Protein AF-A0A8T0PPH8-F1 (afdb_monomer_lite)

Secondary structure (DSSP, 8-state):
--HHHHHHHHHHHHS-SS---PPPPGGGGG-HHHHHHHTTTSSPPPP-TTTS-HHHHHHHHHHHHHHTTTHHHHHHTT--TT-----PPTT--HHHHHHHHHHHHHHHHHHS-S---HHHHHHHHHHHHHHHHHHHH----TTHHHHHHHHHHHHHHHHHHHH--SS--HHHHHHHHHHHHHHHHHHHS---HHHHHHHHHHHHHHHHHHHHHHHHHH--STTHHHHHHHHHHHHHHHHHHHHHHHHHHHHHHHHHHHHTS-----------------------------------

Foldseek 3Di:
DDPVVLVVVQVCCVPDPDPQPDQDQPCCLVVVVSCCNRPRLLADRQADPPRDDPVSVLVVLLVSCVVCVCLLVCLLVVHDSPDPDDDDDPPDDLLLSLLVLLLVLLVLLVPQPDQDDPVLNVLSVVSNVVSVCCNPVVDCQPLRSLLSLLLNLLSVLSSLLSVDPPDRCNVVSVLSSLSNVLSVLLSPFDDDPSLCSSVSSLSSNSSSLSSQLSVLSPDPDPVSPSSNVVSVSRSVSSSVVSVVSSVVSVVVVVVVVVVVVPPDDDDDDDDDDDDDDDDDDDDDDDDDDDDDDDDD

pLDDT: mean 79.09, std 20.25, range [28.59, 98.44]

Organism: Panicum virgatum (NCBI:txid38727)

Radius of gyration: 28.9 Å; chains: 1; bounding box: 84×43×99 Å

Structure (mmCIF, N/CA/C/O backbone):
data_AF-A0A8T0PPH8-F1
#
_entry.id   AF-A0A8T0PPH8-F1
#
loop_
_atom_site.group_PDB
_atom_site.id
_atom_site.type_symbol
_atom_site.label_atom_id
_atom_site.label_alt_id
_atom_site.label_comp_id
_atom_site.label_asym_id
_atom_site.label_entity_id
_atom_site.label_seq_id
_atom_site.pdbx_PDB_ins_code
_atom_site.Cartn_x
_atom_site.Cartn_y
_atom_site.Cartn_z
_atom_site.occupancy
_atom_site.B_iso_or_equiv
_atom_site.auth_seq_id
_atom_site.auth_comp_id
_atom_site.auth_asym_id
_atom_site.auth_atom_id
_atom_site.pdbx_PDB_model_num
ATOM 1 N N . MET A 1 1 ? 8.620 -14.140 -21.994 1.00 63.16 1 MET A N 1
ATOM 2 C CA . MET A 1 1 ? 8.184 -13.305 -23.133 1.00 63.16 1 MET A CA 1
ATOM 3 C C . MET A 1 1 ? 9.437 -12.656 -23.715 1.00 63.16 1 MET A C 1
ATOM 5 O O . MET A 1 1 ? 10.284 -12.267 -22.924 1.00 63.16 1 MET A O 1
ATOM 9 N N . SER A 1 2 ? 9.636 -12.656 -25.036 1.00 80.19 2 SER A N 1
ATOM 10 C CA . SER A 1 2 ? 10.787 -11.988 -25.680 1.00 80.19 2 SER A CA 1
ATOM 11 C C . SER A 1 2 ? 10.495 -10.493 -25.882 1.00 80.19 2 SER A C 1
ATOM 13 O O . SER A 1 2 ? 9.331 -10.109 -25.818 1.00 80.19 2 SER A O 1
ATOM 15 N N . ARG A 1 3 ? 11.502 -9.653 -26.183 1.00 79.31 3 ARG A N 1
ATOM 16 C CA . ARG A 1 3 ? 11.278 -8.227 -26.520 1.00 79.31 3 ARG A CA 1
ATOM 17 C C . ARG A 1 3 ? 10.280 -8.052 -27.673 1.00 79.31 3 ARG A C 1
ATOM 19 O O . ARG A 1 3 ? 9.405 -7.207 -27.587 1.00 79.31 3 ARG A O 1
ATOM 26 N N . LEU A 1 4 ? 10.351 -8.899 -28.706 1.00 79.12 4 LEU A N 1
ATOM 27 C CA . LEU A 1 4 ? 9.349 -8.921 -29.786 1.00 79.12 4 LEU A CA 1
ATOM 28 C C . LEU A 1 4 ? 7.946 -9.273 -29.274 1.00 79.12 4 LEU A C 1
ATOM 30 O O . LEU A 1 4 ? 6.972 -8.709 -29.749 1.00 79.12 4 LEU A O 1
ATOM 34 N N . GLY A 1 5 ? 7.845 -10.161 -28.281 1.00 77.50 5 GLY A N 1
ATOM 35 C CA . GLY A 1 5 ? 6.577 -10.445 -27.608 1.00 77.50 5 GLY A CA 1
ATOM 36 C C . GLY A 1 5 ? 6.055 -9.273 -26.769 1.00 77.50 5 GLY A C 1
ATOM 37 O O . GLY A 1 5 ? 4.851 -9.092 -26.702 1.00 77.50 5 GLY A O 1
ATOM 38 N N . LEU A 1 6 ? 6.934 -8.465 -26.163 1.00 79.62 6 LEU A N 1
ATOM 39 C CA . LEU A 1 6 ? 6.543 -7.242 -25.444 1.00 79.62 6 LEU A CA 1
ATOM 40 C C . LEU A 1 6 ? 6.092 -6.127 -26.394 1.00 79.62 6 LEU A C 1
ATOM 42 O O . LEU A 1 6 ? 5.204 -5.365 -26.044 1.00 79.62 6 LEU A O 1
ATOM 46 N N . ILE A 1 7 ? 6.696 -6.034 -27.582 1.00 79.62 7 ILE A N 1
ATOM 47 C CA . ILE A 1 7 ? 6.242 -5.112 -28.632 1.00 79.62 7 ILE A CA 1
ATOM 48 C C . ILE A 1 7 ? 4.867 -5.545 -29.140 1.00 79.62 7 ILE A C 1
ATOM 50 O O . ILE A 1 7 ? 3.971 -4.720 -29.161 1.00 79.62 7 ILE A O 1
ATOM 54 N N . GLY A 1 8 ? 4.678 -6.836 -29.440 1.00 76.38 8 GLY A N 1
ATOM 55 C CA . GLY A 1 8 ? 3.359 -7.354 -29.815 1.00 76.38 8 GLY A CA 1
ATOM 56 C C . GLY A 1 8 ? 2.296 -7.077 -28.748 1.00 76.38 8 GLY A C 1
ATOM 57 O O . GLY A 1 8 ? 1.226 -6.606 -29.081 1.00 76.38 8 GLY A O 1
ATOM 58 N N . TRP A 1 9 ? 2.630 -7.252 -27.465 1.00 80.44 9 TRP A N 1
ATOM 59 C CA . TRP A 1 9 ? 1.735 -6.890 -26.359 1.00 80.44 9 TRP A CA 1
ATOM 60 C C . TRP A 1 9 ? 1.371 -5.394 -26.327 1.00 80.44 9 TRP A C 1
ATOM 62 O O . TRP A 1 9 ? 0.237 -5.051 -26.013 1.00 80.44 9 TRP A O 1
ATOM 72 N N . LEU A 1 10 ? 2.311 -4.496 -26.643 1.00 77.69 10 LEU A N 1
ATOM 73 C CA . LEU A 1 10 ? 2.014 -3.062 -26.751 1.00 77.69 10 LEU A CA 1
ATOM 74 C C . LEU A 1 10 ? 1.106 -2.755 -27.939 1.00 77.69 10 LEU A C 1
ATOM 76 O O . LEU A 1 10 ? 0.201 -1.943 -27.801 1.00 77.69 10 LEU A O 1
ATOM 80 N N . ASP A 1 11 ? 1.364 -3.385 -29.083 1.00 79.75 11 ASP A N 1
ATOM 81 C CA . ASP A 1 11 ? 0.552 -3.200 -30.285 1.00 79.75 11 ASP A CA 1
ATOM 82 C C . ASP A 1 11 ? -0.883 -3.714 -30.027 1.00 79.75 11 ASP A C 1
ATOM 84 O O . ASP A 1 11 ? -1.848 -3.010 -30.310 1.00 79.75 11 ASP A O 1
ATOM 88 N N . ASP A 1 12 ? -1.029 -4.868 -29.361 1.00 75.56 12 ASP A N 1
ATOM 89 C CA . ASP A 1 12 ? -2.325 -5.427 -28.946 1.00 75.56 12 ASP A CA 1
ATOM 90 C C . ASP A 1 12 ? -3.077 -4.505 -27.960 1.00 75.56 12 ASP A C 1
ATOM 92 O O . ASP A 1 12 ? -4.301 -4.401 -28.027 1.00 75.56 12 ASP A O 1
ATOM 96 N N . LEU A 1 13 ? -2.365 -3.822 -27.051 1.00 71.31 13 LEU A N 1
ATOM 97 C CA . LEU A 1 13 ? -2.948 -2.823 -26.142 1.00 71.31 13 LEU A CA 1
ATOM 98 C C . LEU A 1 13 ? -3.414 -1.557 -26.867 1.00 71.31 13 LEU A C 1
ATOM 100 O O . LEU A 1 13 ? -4.408 -0.958 -26.464 1.00 71.31 13 LEU A O 1
ATOM 104 N N . GLU A 1 14 ? -2.674 -1.112 -27.883 1.00 72.19 14 GLU A N 1
ATOM 105 C CA . GLU A 1 14 ? -3.013 0.079 -28.670 1.00 72.19 14 GLU A CA 1
ATOM 106 C C . GLU A 1 14 ? -4.221 -0.170 -29.590 1.00 72.19 14 GLU A C 1
ATOM 108 O O . GLU A 1 14 ? -4.986 0.762 -29.847 1.00 72.19 14 GLU A O 1
ATOM 113 N N . ASP A 1 15 ? -4.416 -1.418 -30.027 1.00 66.38 15 ASP A N 1
ATOM 114 C CA . ASP A 1 15 ? -5.514 -1.852 -30.901 1.00 66.38 15 ASP A CA 1
ATOM 115 C C . ASP A 1 15 ? -6.762 -2.361 -30.139 1.00 66.38 15 ASP A C 1
ATOM 117 O O . ASP A 1 15 ? -7.781 -2.678 -30.761 1.00 66.38 15 ASP A O 1
ATOM 121 N N . ALA A 1 16 ? -6.718 -2.459 -28.805 1.00 60.94 16 ALA A N 1
ATOM 122 C CA . ALA A 1 16 ? -7.843 -2.939 -28.004 1.00 60.94 16 ALA A CA 1
ATOM 123 C C . ALA A 1 16 ? -8.982 -1.897 -27.920 1.00 60.94 16 ALA A C 1
ATOM 125 O O . ALA A 1 16 ? -8.813 -0.809 -27.376 1.00 60.94 16 ALA A O 1
ATOM 126 N N . ASP A 1 17 ? -10.179 -2.264 -28.399 1.00 56.06 17 ASP A N 1
ATOM 127 C CA . ASP A 1 17 ? -11.414 -1.455 -28.292 1.00 56.06 17 ASP A CA 1
ATOM 128 C C . ASP A 1 17 ? -11.966 -1.364 -26.845 1.00 56.06 17 ASP A C 1
ATOM 130 O O . ASP A 1 17 ? -12.883 -0.586 -26.571 1.00 56.06 17 ASP A O 1
ATOM 134 N N . GLU A 1 18 ? -11.421 -2.153 -25.913 1.00 55.12 18 GLU A N 1
ATOM 135 C CA . GLU A 1 18 ? -11.773 -2.165 -24.489 1.00 55.12 18 GLU A CA 1
ATOM 136 C C . GLU A 1 18 ? -10.561 -1.764 -23.632 1.00 55.12 18 GLU A C 1
ATOM 138 O O . GLU A 1 18 ? -9.446 -2.222 -23.882 1.00 55.12 18 GLU A O 1
ATOM 143 N N . ASP A 1 19 ? -10.793 -0.985 -22.565 1.00 53.97 19 ASP A N 1
ATOM 144 C CA . ASP A 1 19 ? -9.807 -0.646 -21.522 1.00 53.97 19 ASP A CA 1
ATOM 145 C C . ASP A 1 19 ? -9.445 -1.890 -20.667 1.00 53.97 19 ASP A C 1
ATOM 147 O O . ASP A 1 19 ? -9.604 -1.910 -19.442 1.00 53.97 19 ASP A O 1
ATOM 151 N N . VAL A 1 20 ? -9.001 -2.989 -21.286 1.00 52.66 20 VAL A N 1
ATOM 152 C CA . VAL A 1 20 ? -8.582 -4.192 -20.561 1.00 52.66 20 VAL A CA 1
ATOM 153 C C . VAL A 1 20 ? -7.251 -3.896 -19.882 1.00 52.66 20 VAL A C 1
ATOM 155 O O . VAL A 1 20 ? -6.202 -3.825 -20.516 1.00 52.66 20 VAL A O 1
ATOM 158 N N . ALA A 1 21 ? -7.283 -3.741 -18.559 1.00 60.16 21 ALA A N 1
ATOM 159 C CA . ALA A 1 21 ? -6.094 -3.530 -17.741 1.00 60.16 21 ALA A CA 1
ATOM 160 C C . ALA A 1 21 ? -5.234 -4.811 -17.639 1.00 60.16 21 ALA A C 1
ATOM 162 O O . ALA A 1 21 ? -5.141 -5.437 -16.582 1.00 60.16 21 ALA A O 1
ATOM 163 N N . GLU A 1 22 ? -4.597 -5.238 -18.729 1.00 72.06 22 GLU A N 1
ATOM 164 C CA . GLU A 1 22 ? -3.696 -6.389 -18.709 1.00 72.06 22 GLU A CA 1
ATOM 165 C C . GLU A 1 22 ? -2.352 -6.019 -18.064 1.00 72.06 22 GLU A C 1
ATOM 167 O O . GLU A 1 22 ? -1.650 -5.105 -18.496 1.00 72.06 22 GLU A O 1
ATOM 172 N N . ILE A 1 23 ? -1.976 -6.738 -17.003 1.00 79.62 23 ILE A N 1
ATOM 173 C CA . ILE A 1 23 ? -0.691 -6.525 -16.328 1.00 79.62 23 ILE A CA 1
ATOM 174 C C . ILE A 1 23 ? 0.437 -7.101 -17.199 1.00 79.62 23 ILE A C 1
ATOM 176 O O . ILE A 1 23 ? 0.436 -8.311 -17.450 1.00 79.62 23 ILE A O 1
ATOM 180 N N . PRO A 1 24 ? 1.463 -6.313 -17.579 1.00 80.81 24 PRO A N 1
ATOM 181 C CA . PRO A 1 24 ? 2.581 -6.839 -18.344 1.00 80.81 24 PRO A CA 1
ATOM 182 C C . PRO A 1 24 ? 3.409 -7.836 -17.540 1.00 80.81 24 PRO A C 1
ATOM 184 O O . PRO A 1 24 ? 3.509 -7.803 -16.309 1.00 80.81 24 PRO A O 1
ATOM 187 N N . SER A 1 25 ? 4.104 -8.703 -18.271 1.00 81.88 25 SER A N 1
ATOM 188 C CA . SER A 1 25 ? 5.095 -9.604 -17.691 1.00 81.88 25 SER A CA 1
ATOM 189 C C . SER A 1 25 ? 6.212 -8.828 -16.984 1.00 81.88 25 SER A C 1
ATOM 191 O O . SER A 1 25 ? 6.744 -7.881 -17.549 1.00 81.88 25 SER A O 1
ATOM 193 N N . LEU A 1 26 ? 6.667 -9.297 -15.812 1.00 81.81 26 LEU A N 1
ATOM 194 C CA . LEU A 1 26 ? 7.801 -8.707 -15.073 1.00 81.81 26 LEU A CA 1
ATOM 195 C C . LEU A 1 26 ? 9.102 -8.599 -15.891 1.00 81.81 26 LEU A C 1
ATOM 197 O O . LEU A 1 26 ? 9.951 -7.777 -15.563 1.00 81.81 26 LEU A O 1
ATOM 201 N N . VAL A 1 27 ? 9.243 -9.375 -16.973 1.00 82.38 27 VAL A N 1
ATOM 202 C CA . VAL A 1 27 ? 10.364 -9.264 -17.928 1.00 82.38 27 VAL A CA 1
ATOM 203 C C . VAL A 1 27 ? 10.442 -7.867 -18.561 1.00 82.38 27 VAL A C 1
ATOM 205 O O . VAL A 1 27 ? 11.521 -7.439 -18.957 1.00 82.38 27 VAL A O 1
ATOM 208 N N . ILE A 1 28 ? 9.332 -7.118 -18.601 1.00 84.69 28 ILE A N 1
ATOM 209 C CA . ILE A 1 28 ? 9.298 -5.736 -19.095 1.00 84.69 28 ILE A CA 1
ATOM 210 C C . ILE A 1 28 ? 10.219 -4.798 -18.300 1.00 84.69 28 ILE A C 1
ATOM 212 O O . ILE A 1 28 ? 10.648 -3.778 -18.824 1.00 84.69 28 ILE A O 1
ATOM 216 N N . LEU A 1 29 ? 10.582 -5.148 -17.059 1.00 86.31 29 LEU A N 1
ATOM 217 C CA . LEU A 1 29 ? 11.528 -4.366 -16.257 1.00 86.31 29 LEU A CA 1
ATOM 218 C C . LEU A 1 29 ? 12.942 -4.346 -16.855 1.00 86.31 29 LEU A C 1
ATOM 220 O O . LEU A 1 29 ? 13.717 -3.442 -16.550 1.00 86.31 29 LEU A O 1
ATOM 224 N N . SER A 1 30 ? 13.270 -5.303 -17.725 1.00 84.38 30 SER A N 1
ATOM 225 C CA . SER A 1 30 ? 14.509 -5.297 -18.506 1.00 84.38 30 SER A CA 1
ATOM 226 C C . SER A 1 30 ? 14.446 -4.383 -19.739 1.00 84.38 30 SER A C 1
ATOM 228 O O . SER A 1 30 ? 15.475 -4.175 -20.371 1.00 84.38 30 SER A O 1
ATOM 230 N N . GLU A 1 31 ? 13.276 -3.823 -20.069 1.00 86.62 31 GLU A N 1
ATOM 231 C CA . GLU A 1 31 ? 13.021 -2.986 -21.251 1.00 86.62 31 GLU A CA 1
ATOM 232 C C . GLU A 1 31 ? 12.349 -1.656 -20.829 1.00 86.62 31 GLU A C 1
ATOM 234 O O . GLU A 1 31 ? 11.133 -1.487 -20.979 1.00 86.62 31 GLU A O 1
ATOM 239 N N . PRO A 1 32 ? 13.106 -0.697 -20.253 1.00 83.25 32 PRO A N 1
ATOM 240 C CA . PRO A 1 32 ? 12.538 0.499 -19.619 1.00 83.25 32 PRO A CA 1
ATOM 241 C C . PRO A 1 32 ? 11.708 1.386 -20.554 1.00 83.25 32 PRO A C 1
ATOM 243 O O . PRO A 1 32 ? 10.750 2.012 -20.106 1.00 83.25 32 PRO A O 1
ATOM 246 N N . ASP A 1 33 ? 12.061 1.429 -21.842 1.00 83.88 33 ASP A N 1
ATOM 247 C CA . ASP A 1 33 ? 11.325 2.154 -22.880 1.00 83.88 33 ASP A CA 1
ATOM 248 C C . ASP A 1 33 ? 9.915 1.586 -23.074 1.00 83.88 33 ASP A C 1
ATOM 250 O O . ASP A 1 33 ? 8.940 2.336 -23.140 1.00 83.88 33 ASP A O 1
ATOM 254 N N . LEU A 1 34 ? 9.802 0.256 -23.105 1.00 84.62 34 LEU A N 1
ATOM 255 C CA . LEU A 1 34 ? 8.525 -0.439 -23.252 1.00 84.62 34 LEU A CA 1
ATOM 256 C C . LEU A 1 34 ? 7.695 -0.338 -21.971 1.00 84.62 34 LEU A C 1
ATOM 258 O O . LEU A 1 34 ? 6.483 -0.139 -22.040 1.00 84.62 34 LEU A O 1
ATOM 262 N N . PHE A 1 35 ? 8.343 -0.417 -20.805 1.00 86.31 35 PHE A N 1
ATOM 263 C CA . PHE A 1 35 ? 7.672 -0.222 -19.524 1.00 86.31 35 PHE A CA 1
ATOM 264 C C . PHE A 1 35 ? 7.071 1.183 -19.408 1.00 86.31 35 PHE A C 1
ATOM 266 O O . PHE A 1 35 ? 5.897 1.311 -19.064 1.00 86.31 35 PHE A O 1
ATOM 273 N N . GLU A 1 36 ? 7.848 2.229 -19.712 1.00 84.94 36 GLU A N 1
ATOM 274 C CA . GLU A 1 36 ? 7.383 3.617 -19.618 1.00 84.94 36 GLU A CA 1
ATOM 275 C C . GLU A 1 36 ? 6.275 3.927 -20.634 1.00 84.94 36 GLU A C 1
ATOM 277 O O . GLU A 1 36 ? 5.360 4.676 -20.295 1.00 84.94 36 GLU A O 1
ATOM 282 N N . ARG A 1 37 ? 6.311 3.316 -21.830 1.00 80.19 37 ARG A N 1
ATOM 283 C CA . ARG A 1 37 ? 5.266 3.467 -22.856 1.00 80.19 37 ARG A CA 1
ATOM 284 C C . ARG A 1 37 ? 3.972 2.715 -22.517 1.00 80.19 37 ARG A C 1
ATOM 286 O O . ARG A 1 37 ? 2.908 3.293 -22.684 1.00 80.19 37 ARG A O 1
ATOM 293 N N . GLY A 1 38 ? 4.054 1.457 -22.078 1.00 74.69 38 GLY A N 1
ATOM 294 C CA . GLY A 1 38 ? 2.876 0.587 -21.937 1.00 74.69 38 GLY A CA 1
ATOM 295 C C . GLY A 1 38 ? 2.188 0.613 -20.579 1.00 74.69 38 GLY A C 1
ATOM 296 O O . GLY A 1 38 ? 0.967 0.604 -20.503 1.00 74.69 38 GLY A O 1
ATOM 297 N N . TRP A 1 39 ? 2.960 0.616 -19.491 1.00 85.00 39 TRP A N 1
ATOM 298 C CA . TRP A 1 39 ? 2.416 0.514 -18.126 1.00 85.00 39 TRP A CA 1
ATOM 299 C C . TRP A 1 39 ? 2.637 1.782 -17.308 1.00 85.00 39 TRP A C 1
ATOM 301 O O . TRP A 1 39 ? 1.791 2.197 -16.515 1.00 85.00 39 TRP A O 1
ATOM 311 N N . GLY A 1 40 ? 3.802 2.394 -17.506 1.00 86.06 40 GLY A N 1
ATOM 312 C CA . GLY A 1 40 ? 4.223 3.605 -16.833 1.00 86.06 40 GLY A CA 1
ATOM 313 C C . GLY A 1 40 ? 4.469 3.432 -15.332 1.00 86.06 40 GLY A C 1
ATOM 314 O O . GLY A 1 40 ? 4.592 2.340 -14.779 1.00 86.06 40 GLY A O 1
ATOM 315 N N . TRP A 1 41 ? 4.573 4.568 -14.646 1.00 89.25 41 TRP A N 1
ATOM 316 C CA . TRP A 1 41 ? 4.881 4.651 -13.214 1.00 89.25 41 TRP A CA 1
ATOM 317 C C . TRP A 1 41 ? 3.632 4.897 -12.353 1.00 89.25 41 TRP A C 1
ATOM 319 O O . TRP A 1 41 ? 3.740 5.254 -11.175 1.00 89.25 41 TRP A O 1
ATOM 329 N N . GLN A 1 42 ? 2.439 4.741 -12.936 1.00 85.12 42 GLN A N 1
ATOM 330 C CA . GLN A 1 42 ? 1.153 4.983 -12.285 1.00 85.12 42 GLN A CA 1
ATOM 331 C C . GLN A 1 42 ? 0.746 3.843 -11.341 1.00 85.12 42 GLN A C 1
ATOM 333 O O . GLN A 1 42 ? 0.091 4.087 -10.327 1.00 85.12 42 GLN A O 1
ATOM 338 N N . ARG A 1 43 ? 1.135 2.604 -11.645 1.00 89.81 43 ARG A N 1
ATOM 339 C CA . ARG A 1 43 ? 0.789 1.418 -10.851 1.00 89.81 43 ARG A CA 1
ATOM 340 C C . ARG A 1 43 ? 2.016 0.535 -10.666 1.00 89.81 43 ARG A C 1
ATOM 342 O O . ARG A 1 43 ? 2.898 0.505 -11.522 1.00 89.81 43 ARG A O 1
ATOM 349 N N . LEU A 1 44 ? 2.093 -0.175 -9.542 1.00 92.81 44 LEU A N 1
ATOM 350 C CA . LEU A 1 44 ? 3.175 -1.137 -9.321 1.00 92.81 44 LEU A CA 1
ATOM 351 C C . LEU A 1 44 ? 2.954 -2.398 -10.158 1.00 92.81 44 LEU A C 1
ATOM 353 O O . LEU A 1 44 ? 1.819 -2.839 -10.320 1.00 92.81 44 LEU A O 1
ATOM 357 N N . LEU A 1 45 ? 4.039 -3.027 -10.605 1.00 91.88 45 LEU A N 1
ATOM 358 C CA . LEU A 1 45 ? 3.969 -4.415 -11.051 1.00 91.88 45 LEU A CA 1
ATOM 359 C C . LEU A 1 45 ? 3.843 -5.346 -9.837 1.00 91.88 45 LEU A C 1
ATOM 361 O O . LEU A 1 45 ? 4.584 -5.180 -8.859 1.00 91.88 45 LEU A O 1
ATOM 365 N N . PRO A 1 46 ? 2.942 -6.344 -9.880 1.00 90.12 46 PRO A N 1
ATOM 366 C CA . PRO A 1 46 ? 2.823 -7.321 -8.813 1.00 90.12 46 PRO A CA 1
ATOM 367 C C . PRO A 1 46 ? 4.099 -8.159 -8.740 1.00 90.12 46 PRO A C 1
ATOM 369 O O . PRO A 1 46 ? 4.498 -8.810 -9.708 1.00 90.12 46 PRO A O 1
ATOM 372 N N . TYR A 1 47 ? 4.742 -8.174 -7.573 1.00 91.75 47 TYR A N 1
ATOM 373 C CA . TYR A 1 47 ? 5.877 -9.061 -7.351 1.00 91.75 47 TYR A CA 1
ATOM 374 C C . TYR A 1 47 ? 5.441 -10.525 -7.446 1.00 91.75 47 TYR A C 1
ATOM 376 O O . TYR A 1 47 ? 4.484 -10.943 -6.791 1.00 91.75 47 TYR A O 1
ATOM 384 N N . LYS A 1 48 ? 6.194 -11.322 -8.207 1.00 85.25 48 LYS A N 1
ATOM 385 C CA . LYS A 1 48 ? 5.978 -12.763 -8.332 1.00 85.25 48 LYS A CA 1
ATOM 386 C C . LYS A 1 48 ? 7.292 -13.503 -8.127 1.00 85.25 48 LYS A C 1
ATOM 388 O O . LYS A 1 48 ? 8.242 -13.348 -8.894 1.00 85.25 48 LYS A O 1
ATOM 393 N N . HIS A 1 49 ? 7.338 -14.319 -7.077 1.00 81.38 49 HIS A N 1
ATOM 394 C CA . HIS A 1 49 ? 8.521 -15.109 -6.759 1.00 81.38 49 HIS A CA 1
ATOM 395 C C . HIS A 1 49 ? 8.877 -16.059 -7.913 1.00 81.38 49 HIS A C 1
ATOM 397 O O . HIS A 1 49 ? 7.992 -16.696 -8.486 1.00 81.38 49 HIS A O 1
ATOM 403 N N . GLY A 1 50 ? 10.166 -16.143 -8.250 1.00 82.06 50 GLY A N 1
ATOM 404 C CA . GLY A 1 50 ? 10.683 -16.980 -9.339 1.00 82.06 50 GLY A CA 1
ATOM 405 C C . GLY A 1 50 ? 10.620 -16.357 -10.740 1.00 82.06 50 GLY A C 1
ATOM 406 O O . GLY A 1 50 ? 11.066 -16.997 -11.685 1.00 82.06 50 GLY A O 1
ATOM 407 N N . PHE A 1 51 ? 10.089 -15.136 -10.889 1.00 83.06 51 PHE A N 1
ATOM 408 C CA . PHE A 1 51 ? 10.046 -14.423 -12.178 1.00 83.06 51 PHE A CA 1
ATOM 409 C C . PHE A 1 51 ? 11.092 -13.314 -12.298 1.00 83.06 51 PHE A C 1
ATOM 411 O O . PHE A 1 51 ? 11.485 -12.974 -13.408 1.00 83.06 51 PHE A O 1
ATOM 418 N N . ILE A 1 52 ? 11.516 -12.749 -11.170 1.00 88.00 52 ILE A N 1
ATOM 419 C CA . ILE A 1 52 ? 12.548 -11.718 -11.091 1.00 88.00 52 ILE A CA 1
ATOM 420 C C . ILE A 1 52 ? 13.321 -11.891 -9.786 1.00 88.00 52 ILE A C 1
ATOM 422 O O . ILE A 1 52 ? 12.735 -12.267 -8.756 1.00 88.00 52 ILE A O 1
ATOM 426 N N . GLU A 1 53 ? 14.624 -11.617 -9.814 1.00 91.06 53 GLU A N 1
ATOM 427 C CA . GLU A 1 53 ? 15.427 -11.669 -8.604 1.00 91.06 53 GLU A CA 1
ATOM 428 C C . GLU A 1 53 ? 15.020 -10.554 -7.639 1.00 91.06 53 GLU A C 1
ATOM 430 O O . GLU A 1 53 ? 14.656 -9.437 -8.015 1.00 91.06 53 GLU A O 1
ATOM 435 N N . TRP A 1 54 ? 15.090 -10.846 -6.340 1.00 93.56 54 TRP A N 1
ATOM 436 C CA . TRP A 1 54 ? 14.625 -9.900 -5.325 1.00 93.56 54 TRP A CA 1
ATOM 437 C C . TRP A 1 54 ? 15.396 -8.570 -5.349 1.00 93.56 54 TRP A C 1
ATOM 439 O O . TRP A 1 54 ? 14.815 -7.505 -5.142 1.00 93.56 54 TRP A O 1
ATOM 449 N N . HIS A 1 55 ? 16.701 -8.611 -5.626 1.00 92.56 55 HIS A N 1
ATOM 450 C CA . HIS A 1 55 ? 17.520 -7.402 -5.710 1.00 92.56 55 HIS A CA 1
ATOM 451 C C . HIS A 1 55 ? 17.142 -6.522 -6.915 1.00 92.56 55 HIS A C 1
ATOM 453 O O . HIS A 1 55 ? 17.099 -5.301 -6.773 1.00 92.56 55 HIS A O 1
ATOM 459 N N . GLU A 1 56 ? 16.797 -7.125 -8.056 1.00 92.88 56 GLU A N 1
ATOM 460 C CA . GLU A 1 56 ? 16.322 -6.414 -9.250 1.00 92.88 56 GLU A CA 1
ATOM 461 C C . GLU A 1 56 ? 14.971 -5.749 -8.974 1.00 92.88 56 GLU A C 1
ATOM 463 O O . GLU A 1 56 ? 14.787 -4.563 -9.251 1.00 92.88 56 GLU A O 1
ATOM 468 N N . PHE A 1 57 ? 14.052 -6.466 -8.317 1.00 95.19 57 PHE A N 1
ATOM 469 C CA . PHE A 1 57 ? 12.762 -5.895 -7.931 1.00 95.19 57 PHE A CA 1
ATOM 470 C C . PHE A 1 57 ? 12.907 -4.746 -6.919 1.00 95.19 57 PHE A C 1
ATOM 472 O O . PHE A 1 57 ? 12.182 -3.753 -6.994 1.00 95.19 57 PHE A O 1
ATOM 479 N N . LYS A 1 58 ? 13.878 -4.815 -5.995 1.00 95.62 58 LYS A N 1
ATOM 480 C CA . LYS A 1 58 ? 14.215 -3.670 -5.130 1.00 95.62 58 LYS A CA 1
ATOM 481 C C . LYS A 1 58 ? 14.723 -2.470 -5.934 1.00 95.62 58 LYS A C 1
ATOM 483 O O . LYS A 1 58 ? 14.365 -1.347 -5.585 1.00 95.62 58 LYS A O 1
ATOM 488 N N . GLY A 1 59 ? 15.498 -2.691 -6.998 1.00 95.38 59 GLY A N 1
ATOM 489 C CA . GLY A 1 59 ? 15.895 -1.641 -7.943 1.00 95.38 59 GLY A CA 1
ATOM 490 C C . GLY A 1 59 ? 14.682 -0.955 -8.576 1.00 95.38 59 GLY A C 1
ATOM 491 O O . GLY A 1 59 ? 14.543 0.263 -8.474 1.00 95.38 59 GLY A O 1
ATOM 492 N N . TYR A 1 60 ? 13.733 -1.745 -9.084 1.00 95.50 60 TYR A N 1
ATOM 493 C CA . TYR A 1 60 ? 12.459 -1.238 -9.602 1.00 95.50 60 TYR A CA 1
ATOM 494 C C . TYR A 1 60 ? 11.684 -0.397 -8.572 1.00 95.50 60 TYR A C 1
ATOM 496 O O . TYR A 1 60 ? 11.214 0.695 -8.889 1.00 95.50 60 TYR A O 1
ATOM 504 N N . LEU A 1 61 ? 11.588 -0.849 -7.315 1.00 97.25 61 LEU A N 1
ATOM 505 C CA . LEU A 1 61 ? 10.922 -0.081 -6.254 1.00 97.25 61 LEU A CA 1
ATOM 506 C C . LEU A 1 61 ? 11.607 1.268 -5.989 1.00 97.25 61 LEU A C 1
ATOM 508 O O . LEU A 1 61 ? 10.927 2.255 -5.700 1.00 97.25 61 LEU A O 1
ATOM 512 N N . GLN A 1 62 ? 12.935 1.342 -6.098 1.00 96.31 62 GLN A N 1
ATOM 513 C CA . GLN A 1 62 ? 13.655 2.610 -5.972 1.00 96.31 62 GLN A CA 1
ATOM 514 C C . GLN A 1 62 ? 13.343 3.562 -7.132 1.00 96.31 62 GLN A C 1
ATOM 516 O O . GLN A 1 62 ? 13.148 4.756 -6.896 1.00 96.31 62 GLN A O 1
ATOM 521 N N . ASP A 1 63 ? 13.266 3.056 -8.361 1.00 94.88 63 ASP A N 1
ATOM 522 C CA . ASP A 1 63 ? 12.902 3.859 -9.532 1.00 94.88 63 ASP A CA 1
ATOM 523 C C . ASP A 1 63 ? 11.455 4.353 -9.432 1.00 94.88 63 ASP A C 1
ATOM 525 O O . ASP A 1 63 ? 11.195 5.552 -9.588 1.00 94.88 63 ASP A O 1
ATOM 529 N N . TYR A 1 64 ? 10.538 3.462 -9.041 1.00 95.50 64 TYR A N 1
ATOM 530 C CA . TYR A 1 64 ? 9.142 3.798 -8.781 1.00 95.50 64 TYR A CA 1
ATOM 531 C C . TYR A 1 64 ? 9.021 4.895 -7.722 1.00 95.50 64 TYR A C 1
ATOM 533 O O . TYR A 1 64 ? 8.274 5.855 -7.916 1.00 95.50 64 TYR A O 1
ATOM 541 N N . TYR A 1 65 ? 9.785 4.801 -6.630 1.00 95.38 65 TYR A N 1
ATOM 542 C CA . TYR A 1 65 ? 9.818 5.831 -5.594 1.00 95.38 65 TYR A CA 1
ATOM 543 C C . TYR A 1 65 ? 10.262 7.190 -6.144 1.00 95.38 65 TYR A C 1
ATOM 545 O O . TYR A 1 65 ? 9.610 8.199 -5.880 1.00 95.38 65 TYR A O 1
ATOM 553 N N . ARG A 1 66 ? 11.343 7.230 -6.936 1.00 94.00 66 ARG A N 1
ATOM 554 C CA . ARG A 1 66 ? 11.862 8.482 -7.515 1.00 94.00 66 ARG A CA 1
ATOM 555 C C . ARG A 1 66 ? 10.856 9.128 -8.466 1.00 94.00 66 ARG A C 1
ATOM 557 O O . ARG A 1 66 ? 10.642 10.334 -8.388 1.00 94.00 66 ARG A O 1
ATOM 564 N N . LYS A 1 67 ? 10.203 8.332 -9.315 1.00 91.88 67 LYS A N 1
ATOM 565 C CA . LYS A 1 67 ? 9.180 8.801 -10.265 1.00 91.88 67 LYS A CA 1
ATOM 566 C C . LYS A 1 67 ? 7.881 9.246 -9.576 1.00 91.88 67 LYS A C 1
ATOM 568 O O . LYS A 1 67 ? 7.116 10.002 -10.162 1.00 91.88 67 LYS A O 1
ATOM 573 N N . ASN A 1 68 ? 7.657 8.834 -8.325 1.00 90.44 68 ASN A N 1
ATOM 574 C CA . ASN A 1 68 ? 6.455 9.135 -7.542 1.00 90.44 68 ASN A CA 1
ATOM 575 C C . ASN A 1 68 ? 6.744 9.923 -6.248 1.00 90.44 68 ASN A C 1
ATOM 577 O O . ASN A 1 68 ? 5.965 9.844 -5.297 1.00 90.44 68 ASN A O 1
ATOM 581 N N . ALA A 1 69 ? 7.835 10.694 -6.192 1.00 85.81 69 ALA A N 1
ATOM 582 C CA . ALA A 1 69 ? 8.272 11.381 -4.970 1.00 85.81 69 ALA A CA 1
ATOM 583 C C . ALA A 1 69 ? 7.195 12.309 -4.364 1.00 85.81 69 ALA A C 1
ATOM 585 O O . ALA A 1 69 ? 7.019 12.346 -3.148 1.00 85.81 69 ALA A O 1
ATOM 586 N N . GLU A 1 70 ? 6.413 12.991 -5.206 1.00 86.38 70 GLU A N 1
ATOM 587 C CA . GLU A 1 70 ? 5.348 13.910 -4.767 1.00 86.38 70 GLU A CA 1
ATOM 588 C C . GLU A 1 70 ? 4.011 13.217 -4.462 1.00 86.38 70 GLU A C 1
ATOM 590 O O . GLU A 1 70 ? 3.052 13.834 -3.982 1.00 86.38 70 GLU A O 1
ATOM 595 N N . GLN A 1 71 ? 3.918 11.911 -4.712 1.00 87.44 71 GLN A N 1
ATOM 596 C CA . GLN A 1 71 ? 2.651 11.192 -4.656 1.00 87.44 71 GLN A CA 1
ATOM 597 C C . GLN A 1 71 ? 2.101 11.072 -3.230 1.00 87.44 71 GLN A C 1
ATOM 599 O O . GLN A 1 71 ? 0.882 11.051 -3.042 1.00 87.44 71 GLN A O 1
ATOM 604 N N . VAL A 1 72 ? 2.976 11.029 -2.221 1.00 89.69 72 VAL A N 1
ATOM 605 C CA . VAL A 1 72 ? 2.589 11.027 -0.799 1.00 89.69 72 VAL A CA 1
ATOM 606 C C . VAL A 1 72 ? 1.783 12.277 -0.469 1.00 89.69 72 VAL A C 1
ATOM 608 O O . VAL A 1 72 ? 0.696 12.184 0.101 1.00 89.69 72 VAL A O 1
ATOM 611 N N . ASN A 1 73 ? 2.280 13.438 -0.891 1.00 89.38 73 ASN A N 1
ATOM 612 C CA . ASN A 1 73 ? 1.640 14.721 -0.650 1.00 89.38 73 ASN A CA 1
ATOM 613 C C . ASN A 1 73 ? 0.275 14.788 -1.359 1.00 89.38 73 ASN A C 1
ATOM 615 O O . ASN A 1 73 ? -0.737 15.102 -0.729 1.00 89.38 73 ASN A O 1
ATOM 619 N N . ALA A 1 74 ? 0.207 14.369 -2.627 1.00 87.06 74 ALA A N 1
ATOM 620 C CA . ALA A 1 74 ? -1.049 14.297 -3.379 1.00 87.06 74 ALA A CA 1
ATOM 621 C C . ALA A 1 74 ? -2.093 13.365 -2.724 1.00 87.06 74 ALA A C 1
ATOM 623 O O . ALA A 1 74 ? -3.295 13.658 -2.714 1.00 87.06 74 ALA A O 1
ATOM 624 N N . LEU A 1 75 ? -1.651 12.243 -2.141 1.00 87.62 75 LEU A N 1
ATOM 625 C CA . LEU A 1 75 ? -2.521 11.306 -1.421 1.00 87.62 75 LEU A CA 1
ATOM 626 C C . LEU A 1 75 ? -3.031 11.879 -0.093 1.00 87.62 75 LEU A C 1
ATOM 628 O O . LEU A 1 75 ? -4.200 11.656 0.234 1.00 87.62 75 LEU A O 1
ATOM 632 N N . ILE A 1 76 ? -2.198 12.627 0.638 1.00 88.94 76 ILE A N 1
ATOM 633 C CA . ILE A 1 76 ? -2.592 13.358 1.855 1.00 88.94 76 ILE A CA 1
ATOM 634 C C . ILE A 1 76 ? -3.678 14.386 1.527 1.00 88.94 76 ILE A C 1
ATOM 636 O O . ILE A 1 76 ? -4.692 14.473 2.222 1.00 88.94 76 ILE A O 1
ATOM 640 N N . MET A 1 77 ? -3.510 15.109 0.422 1.00 84.88 77 MET A N 1
ATOM 641 C CA . MET A 1 77 ? -4.476 16.109 -0.037 1.00 84.88 77 MET A CA 1
ATOM 642 C C . MET A 1 77 ? -5.731 15.510 -0.678 1.00 84.88 77 MET A C 1
ATOM 644 O O . MET A 1 77 ? -6.656 16.242 -1.015 1.00 84.88 77 MET A O 1
ATOM 648 N N . ASN A 1 78 ? -5.808 14.179 -0.781 1.00 79.56 78 ASN A N 1
ATOM 649 C CA . ASN A 1 78 ? -6.938 13.448 -1.354 1.00 79.56 78 ASN A CA 1
ATOM 650 C C . ASN A 1 78 ? -7.285 13.867 -2.792 1.00 79.56 78 ASN A C 1
ATOM 652 O O . ASN A 1 78 ? -8.451 13.810 -3.182 1.00 79.56 78 ASN A O 1
ATOM 656 N N . LEU A 1 79 ? -6.283 14.239 -3.591 1.00 63.06 79 LEU A N 1
ATOM 657 C CA . LEU A 1 79 ? -6.477 14.531 -5.014 1.00 63.06 79 LEU A CA 1
ATOM 658 C C . LEU A 1 79 ? -6.975 13.287 -5.759 1.00 63.06 79 LEU A C 1
ATOM 660 O O . LEU A 1 79 ? -6.860 12.179 -5.235 1.00 63.06 79 LEU A O 1
ATOM 664 N N . LYS A 1 80 ? -7.517 13.426 -6.975 1.00 61.94 80 LYS A N 1
ATOM 665 C CA . LYS A 1 80 ? -7.814 12.273 -7.854 1.00 61.94 80 LYS A CA 1
ATOM 666 C C . LYS A 1 80 ? -6.519 11.533 -8.249 1.00 61.94 80 LYS A C 1
ATOM 668 O O . LYS A 1 80 ? -5.442 12.094 -8.058 1.00 61.94 80 LYS A O 1
ATOM 673 N N . PRO A 1 81 ? -6.564 10.249 -8.663 1.00 56.84 81 PRO A N 1
ATOM 674 C CA . PRO A 1 81 ? -5.361 9.502 -9.061 1.00 56.84 81 PRO A CA 1
ATOM 675 C C . PRO A 1 81 ? -4.536 10.204 -10.148 1.00 56.84 81 PRO A C 1
ATOM 677 O O . PRO A 1 81 ? -3.314 10.142 -10.077 1.00 56.84 81 PRO A O 1
ATOM 680 N N . ASP A 1 82 ? -5.207 10.957 -11.024 1.00 55.47 82 ASP A N 1
ATOM 681 C CA . ASP A 1 82 ? -4.615 11.544 -12.236 1.00 55.47 82 ASP A CA 1
ATOM 682 C C . ASP A 1 82 ? -4.393 13.067 -12.139 1.00 55.47 82 ASP A C 1
ATOM 684 O O . ASP A 1 82 ? -4.031 13.722 -13.112 1.00 55.47 82 ASP A O 1
ATOM 688 N N . CYS A 1 83 ? -4.625 13.672 -10.967 1.00 55.41 83 CYS A N 1
ATOM 689 C CA . CYS A 1 83 ? -4.397 15.106 -10.767 1.00 55.41 83 CYS A CA 1
ATOM 690 C C . CYS A 1 83 ? -2.931 15.378 -10.400 1.00 55.41 83 CYS A C 1
ATOM 692 O O . CYS A 1 83 ? -2.522 15.102 -9.271 1.00 55.41 83 CYS A O 1
ATOM 694 N N . TYR A 1 84 ? -2.182 15.991 -11.322 1.00 53.94 84 TYR A N 1
ATOM 695 C CA . TYR A 1 84 ? -0.788 16.423 -11.119 1.00 53.94 84 TYR A CA 1
ATOM 696 C C . TYR A 1 84 ? -0.627 17.925 -10.840 1.00 53.94 84 TYR A C 1
ATOM 698 O O . TYR A 1 84 ? 0.468 18.383 -10.527 1.00 53.94 84 TYR A O 1
ATOM 706 N N . GLU A 1 85 ? -1.704 18.703 -10.923 1.00 56.50 85 GLU A N 1
ATOM 707 C CA . GLU A 1 85 ? -1.640 20.162 -10.855 1.00 56.50 85 GLU A CA 1
ATOM 708 C C . GLU A 1 85 ? -1.974 20.659 -9.444 1.00 56.50 85 GLU A C 1
ATOM 710 O O . GLU A 1 85 ? -3.144 20.785 -9.084 1.00 56.50 85 GLU A O 1
ATOM 715 N N . TRP A 1 86 ? -0.950 20.894 -8.613 1.00 63.75 86 TRP A N 1
ATOM 716 C CA . TRP A 1 86 ? -1.121 21.562 -7.318 1.00 63.75 86 TRP A CA 1
ATOM 717 C C . TRP A 1 86 ? 0.209 22.036 -6.702 1.00 63.75 86 TRP A C 1
ATOM 719 O O . TRP A 1 86 ? 1.290 21.607 -7.102 1.00 63.75 86 TRP A O 1
ATOM 729 N N . SER A 1 87 ? 0.123 22.923 -5.704 1.00 67.62 87 SER A N 1
ATOM 730 C CA . SER A 1 87 ? 1.268 23.496 -4.988 1.00 67.62 87 SER A CA 1
ATOM 731 C C . SER A 1 87 ? 1.300 23.093 -3.508 1.00 67.62 87 SER A C 1
ATOM 733 O O . SER A 1 87 ? 0.344 23.310 -2.760 1.00 67.62 87 SER A O 1
ATOM 735 N N . VAL A 1 88 ? 2.429 22.523 -3.069 1.00 72.69 88 VAL A N 1
ATOM 736 C CA . VAL A 1 88 ? 2.692 22.188 -1.659 1.00 72.69 88 VAL A CA 1
ATOM 737 C C . VAL A 1 88 ? 2.816 23.478 -0.842 1.00 72.69 88 VAL A C 1
ATOM 739 O O . VAL A 1 88 ? 3.630 24.333 -1.196 1.00 72.69 88 VAL A O 1
ATOM 742 N N . PRO A 1 89 ? 2.051 23.652 0.255 1.00 75.50 89 PRO A N 1
ATOM 743 C CA . PRO A 1 89 ? 2.218 24.800 1.131 1.00 75.50 89 PRO A CA 1
ATOM 744 C C . PRO A 1 89 ? 3.652 24.899 1.677 1.00 75.50 89 PRO A C 1
ATOM 746 O O . PRO A 1 89 ? 4.268 23.869 1.974 1.00 75.50 89 PRO A O 1
ATOM 749 N N . PRO A 1 90 ? 4.178 26.118 1.893 1.00 71.50 90 PRO A N 1
ATOM 750 C CA . PRO A 1 90 ? 5.450 26.299 2.582 1.00 71.50 90 PRO A CA 1
ATOM 751 C C . PRO A 1 90 ? 5.418 25.619 3.959 1.00 71.50 90 PRO A C 1
ATOM 753 O O . PRO A 1 90 ? 4.438 25.755 4.691 1.00 71.50 90 PRO A O 1
ATOM 756 N N . ASN A 1 91 ? 6.492 24.910 4.324 1.00 78.25 91 ASN A N 1
ATOM 757 C CA . ASN A 1 91 ? 6.630 24.180 5.596 1.00 78.25 91 ASN A CA 1
ATOM 758 C C . ASN A 1 91 ? 5.612 23.042 5.814 1.00 78.25 91 ASN A C 1
ATOM 760 O O . ASN A 1 91 ? 5.292 22.697 6.954 1.00 78.25 91 ASN A O 1
ATOM 764 N N . PHE A 1 92 ? 5.090 22.446 4.740 1.00 83.44 92 PHE A N 1
ATOM 765 C CA . PHE A 1 92 ? 4.198 21.296 4.846 1.00 83.44 92 PHE A CA 1
ATOM 766 C C . PHE A 1 92 ? 4.905 20.083 5.473 1.00 83.44 92 PHE A C 1
ATOM 768 O O . PHE A 1 92 ? 5.753 19.444 4.851 1.00 83.44 92 PHE A O 1
ATOM 775 N N . ASN A 1 93 ? 4.521 19.730 6.702 1.00 88.06 93 ASN A N 1
ATOM 776 C CA . ASN A 1 93 ? 4.992 18.511 7.351 1.00 88.06 93 ASN A CA 1
ATOM 777 C C . ASN A 1 93 ? 4.098 17.325 6.953 1.00 88.06 93 ASN A C 1
ATOM 779 O O . ASN A 1 93 ? 3.055 17.073 7.568 1.00 88.06 93 ASN A O 1
ATOM 783 N N . ALA A 1 94 ? 4.518 16.594 5.918 1.00 89.50 94 ALA A N 1
ATOM 784 C CA . ALA A 1 94 ? 3.784 15.446 5.389 1.00 89.50 94 ALA A CA 1
ATOM 785 C C . ALA A 1 94 ? 3.551 14.356 6.448 1.00 89.50 94 ALA A C 1
ATOM 787 O O . ALA A 1 94 ? 2.464 13.786 6.514 1.00 89.50 94 ALA A O 1
ATOM 788 N N . SER A 1 95 ? 4.534 14.099 7.316 1.00 90.88 95 SER A N 1
ATOM 789 C CA . SER A 1 95 ? 4.429 13.095 8.381 1.00 90.88 95 SER A CA 1
ATOM 790 C C . SER A 1 95 ? 3.347 13.455 9.397 1.00 90.88 95 SER A C 1
ATOM 792 O O . SER A 1 95 ? 2.516 12.612 9.736 1.00 90.88 95 SER A O 1
ATOM 794 N N . HIS A 1 96 ? 3.316 14.709 9.850 1.00 91.00 96 HIS A N 1
ATOM 795 C CA . HIS A 1 96 ? 2.315 15.197 10.796 1.00 91.00 96 HIS A CA 1
ATOM 796 C C . HIS A 1 96 ? 0.914 15.223 10.169 1.00 91.00 96 HIS A C 1
ATOM 798 O O . HIS A 1 96 ? -0.051 14.756 10.776 1.00 91.00 96 HIS A O 1
ATOM 804 N N . ALA A 1 97 ? 0.793 15.716 8.932 1.00 91.50 97 ALA A N 1
ATOM 805 C CA . ALA A 1 97 ? -0.476 15.737 8.206 1.00 91.50 97 ALA A CA 1
ATOM 806 C C . ALA A 1 97 ? -1.024 14.318 7.963 1.00 91.50 97 ALA A C 1
ATOM 808 O O . ALA A 1 97 ? -2.207 14.059 8.198 1.00 91.50 97 ALA A O 1
ATOM 809 N N . ALA A 1 98 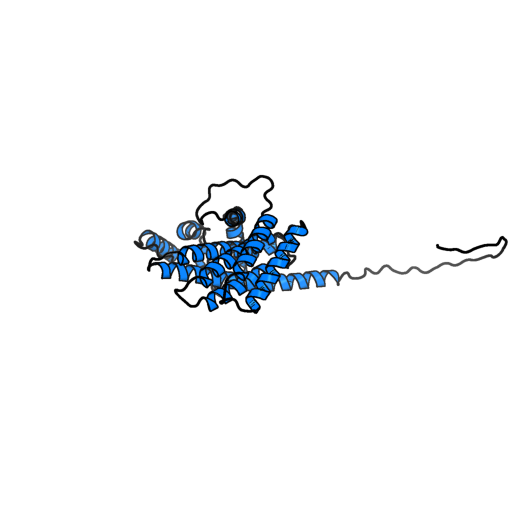? -0.162 13.382 7.552 1.00 94.06 98 ALA A N 1
ATOM 810 C CA . ALA A 1 98 ? -0.528 11.984 7.360 1.00 94.06 98 ALA A CA 1
ATOM 811 C C . ALA A 1 98 ? -0.949 11.315 8.676 1.00 94.06 98 ALA A C 1
ATOM 813 O O . ALA A 1 98 ? -1.959 10.612 8.696 1.00 94.06 98 ALA A O 1
ATOM 814 N N . ALA A 1 99 ? -0.226 11.554 9.776 1.00 94.81 99 ALA A N 1
ATOM 815 C CA . ALA A 1 99 ? -0.557 11.001 11.090 1.00 94.81 99 ALA A CA 1
ATOM 816 C C . ALA A 1 99 ? -1.930 11.482 11.589 1.00 94.81 99 ALA A C 1
ATOM 818 O O . ALA A 1 99 ? -2.747 10.669 12.025 1.00 94.81 99 ALA A O 1
ATOM 819 N N . ASP A 1 100 ? -2.223 12.779 11.477 1.00 93.75 100 ASP A N 1
ATOM 820 C CA . ASP A 1 100 ? -3.507 13.350 11.896 1.00 93.75 100 ASP A CA 1
ATOM 821 C C . ASP A 1 100 ? -4.681 12.835 11.043 1.00 93.75 100 ASP A C 1
ATOM 823 O O . ASP A 1 100 ? -5.731 12.445 11.567 1.00 93.75 100 ASP A O 1
ATOM 827 N N . LEU A 1 101 ? -4.509 12.751 9.721 1.00 94.25 101 LEU A N 1
ATOM 828 C CA . LEU A 1 101 ? -5.529 12.157 8.855 1.00 94.25 101 LEU A CA 1
ATOM 829 C C . LEU A 1 101 ? -5.729 10.668 9.140 1.00 94.25 101 LEU A C 1
ATOM 831 O O . LEU A 1 101 ? -6.875 10.220 9.232 1.00 94.25 101 LEU A O 1
ATOM 835 N N . CYS A 1 102 ? -4.643 9.913 9.317 1.00 96.19 102 CYS A N 1
ATOM 836 C CA . CYS A 1 102 ? -4.693 8.502 9.683 1.00 96.19 102 CYS A CA 1
ATOM 837 C C . CYS A 1 102 ? -5.466 8.311 10.995 1.00 96.19 102 CYS A C 1
ATOM 839 O O . CYS A 1 102 ? -6.426 7.539 11.037 1.00 96.19 102 CYS A O 1
ATOM 841 N N . PHE A 1 103 ? -5.159 9.105 12.024 1.00 95.19 103 PHE A N 1
ATOM 842 C CA . PHE A 1 103 ? -5.875 9.096 13.299 1.00 95.19 103 PHE A CA 1
ATOM 843 C C . PHE A 1 103 ? -7.392 9.285 13.119 1.00 95.19 103 PHE A C 1
ATOM 845 O O . PHE A 1 103 ? -8.196 8.495 13.636 1.00 95.19 103 PHE A O 1
ATOM 852 N N . ARG A 1 104 ? -7.792 10.298 12.337 1.00 94.69 104 ARG A N 1
ATOM 853 C CA . ARG A 1 104 ? -9.202 10.602 12.045 1.00 94.69 104 ARG A CA 1
ATOM 854 C C . ARG A 1 104 ? -9.886 9.491 11.242 1.00 94.69 104 ARG A C 1
ATOM 856 O O . ARG A 1 104 ? -11.044 9.167 11.514 1.00 94.69 104 ARG A O 1
ATOM 863 N N . ARG A 1 105 ? -9.196 8.884 10.271 1.00 94.38 105 ARG A N 1
ATOM 864 C CA . ARG A 1 105 ? -9.740 7.775 9.467 1.00 94.38 105 ARG A CA 1
ATOM 865 C C . ARG A 1 105 ? -9.914 6.498 10.272 1.00 94.38 105 ARG A C 1
ATOM 867 O O . ARG A 1 105 ? -10.968 5.879 10.171 1.00 94.38 105 ARG A O 1
ATOM 874 N N . GLU A 1 106 ? -8.963 6.161 11.133 1.00 95.06 106 GLU A N 1
ATOM 875 C CA . GLU A 1 106 ? -9.102 5.034 12.058 1.00 95.06 106 GLU A CA 1
ATOM 876 C C . GLU A 1 106 ? -10.271 5.239 13.034 1.00 95.06 106 GLU A C 1
ATOM 878 O O . GLU A 1 106 ? -11.003 4.296 13.332 1.00 95.06 106 GLU A O 1
ATOM 883 N N . ALA A 1 107 ? -10.509 6.477 13.488 1.00 93.00 107 ALA A N 1
ATOM 884 C CA . ALA A 1 107 ? -11.641 6.782 14.367 1.00 93.00 107 ALA A CA 1
ATOM 885 C C . ALA A 1 107 ? -12.982 6.569 13.651 1.00 93.00 107 ALA A C 1
ATOM 887 O O . ALA A 1 107 ? -13.910 5.999 14.226 1.00 93.00 107 ALA A O 1
ATOM 888 N N . LYS A 1 108 ? -13.062 6.973 12.377 1.00 92.56 108 LYS A N 1
ATOM 889 C CA . LYS A 1 108 ? -14.223 6.707 11.523 1.00 92.56 108 LYS A CA 1
ATOM 890 C C . LYS A 1 108 ? -14.416 5.211 11.281 1.00 92.56 108 LYS A C 1
ATOM 892 O O . LYS A 1 108 ? -15.539 4.736 11.368 1.00 92.56 108 LYS A O 1
ATOM 897 N N . LEU A 1 109 ? -13.349 4.462 11.009 1.00 91.62 109 LEU A N 1
ATOM 898 C CA . LEU A 1 109 ? -13.435 3.015 10.805 1.00 91.62 109 LEU A CA 1
ATOM 899 C C . LEU A 1 109 ? -13.995 2.309 12.053 1.00 91.62 109 LEU A C 1
ATOM 901 O O . LEU A 1 109 ? -14.876 1.463 11.933 1.00 91.62 109 LEU A O 1
ATOM 905 N N . GLN A 1 110 ? -13.551 2.706 13.249 1.00 90.38 110 GLN A N 1
ATOM 906 C CA . GLN A 1 110 ? -14.054 2.165 14.518 1.00 90.38 110 GLN A CA 1
ATOM 907 C C . GLN A 1 110 ? -15.525 2.493 14.799 1.00 90.38 110 GLN A C 1
ATOM 909 O O . GLN A 1 110 ? -16.181 1.727 15.505 1.00 90.38 110 GLN A O 1
ATOM 914 N N . SER A 1 111 ? -16.049 3.610 14.285 1.00 89.12 111 SER A N 1
ATOM 915 C CA . SER A 1 111 ? -17.450 3.988 14.500 1.00 89.12 111 SER A CA 1
ATOM 916 C C . SER A 1 111 ? -18.431 3.246 13.587 1.00 89.12 111 SER A C 1
ATOM 918 O O . SER A 1 111 ? -19.642 3.332 13.801 1.00 89.12 111 SER A O 1
ATOM 920 N N . LEU A 1 112 ? -17.943 2.494 12.592 1.00 85.12 112 LEU A N 1
ATOM 921 C CA . LEU A 1 112 ? -18.800 1.737 11.684 1.00 85.12 112 LEU A CA 1
ATOM 922 C C . LEU A 1 112 ? -19.384 0.483 12.365 1.00 85.12 112 LEU A C 1
ATOM 924 O O . LEU A 1 112 ? -18.641 -0.348 12.897 1.00 85.12 112 LEU A O 1
ATOM 928 N N . PRO A 1 113 ? -20.715 0.289 12.330 1.00 65.12 113 PRO A N 1
ATOM 929 C CA . PRO A 1 113 ? -21.349 -0.841 12.994 1.00 65.12 113 PRO A CA 1
ATOM 930 C C . PRO A 1 113 ? -21.136 -2.180 12.254 1.00 65.12 113 PRO A C 1
ATOM 932 O O . PRO A 1 113 ? -21.391 -2.304 11.060 1.00 65.12 113 PRO A O 1
ATOM 935 N N . ARG A 1 114 ? -20.784 -3.217 13.034 1.00 65.56 114 ARG A N 1
ATOM 936 C CA . ARG A 1 114 ? -21.067 -4.661 12.819 1.00 65.56 114 ARG A CA 1
ATOM 937 C C . ARG A 1 114 ? -20.269 -5.506 11.805 1.00 65.56 114 ARG A C 1
ATOM 939 O O . ARG A 1 114 ? -20.663 -6.647 11.596 1.00 65.56 114 ARG A O 1
ATOM 946 N N . LYS A 1 115 ? -19.123 -5.075 11.266 1.00 71.12 115 LYS A N 1
ATOM 947 C CA . LYS A 1 115 ? -18.263 -5.986 10.456 1.00 71.12 115 LYS A CA 1
ATOM 948 C C . LYS A 1 115 ? -16.795 -6.084 10.887 1.00 71.12 115 LYS A C 1
ATOM 950 O O . LYS A 1 115 ? -16.049 -6.869 10.317 1.00 71.12 115 LYS A O 1
ATOM 955 N N . LEU A 1 116 ? -16.375 -5.326 11.901 1.00 84.38 116 LEU A N 1
ATOM 956 C CA . LEU A 1 116 ? -15.012 -5.403 12.430 1.00 84.38 116 LEU A CA 1
ATOM 957 C C . LEU A 1 116 ? -14.933 -6.384 13.599 1.00 84.38 116 LEU A C 1
ATOM 959 O O . LEU A 1 116 ? -15.711 -6.309 14.555 1.00 84.38 116 LEU A O 1
ATOM 963 N N . SER A 1 117 ? -13.955 -7.281 13.549 1.00 88.38 117 SER A N 1
ATOM 964 C CA . SER A 1 117 ? -13.631 -8.177 14.649 1.00 88.38 117 SER A CA 1
ATOM 965 C C . SER A 1 117 ? -12.915 -7.433 15.784 1.00 88.38 117 SER A C 1
ATOM 967 O O . SER A 1 117 ? -12.361 -6.341 15.621 1.00 88.38 117 SER A O 1
ATOM 969 N N . ARG A 1 118 ? -12.840 -8.063 16.965 1.00 88.62 118 ARG A N 1
ATOM 970 C CA . ARG A 1 118 ? -12.059 -7.530 18.099 1.00 88.62 118 ARG A CA 1
ATOM 971 C C . ARG A 1 118 ? -10.581 -7.315 17.747 1.00 88.62 118 ARG A C 1
ATOM 973 O O . ARG A 1 118 ? -9.964 -6.392 18.277 1.00 88.62 118 ARG A O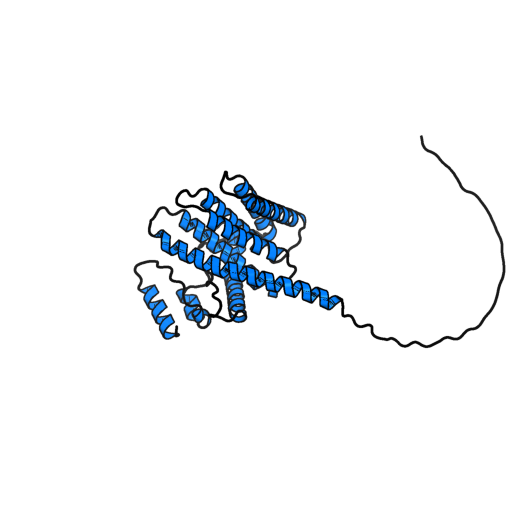 1
ATOM 980 N N . LYS A 1 119 ? -10.012 -8.159 16.876 1.00 91.81 119 LYS A N 1
ATOM 981 C CA . LYS A 1 119 ? -8.616 -8.039 16.428 1.00 91.81 119 LYS A CA 1
ATOM 982 C C . LYS A 1 119 ? -8.424 -6.787 15.569 1.00 91.81 119 LYS A C 1
ATOM 984 O O . LYS A 1 119 ? -7.429 -6.087 15.742 1.00 91.81 119 LYS A O 1
ATOM 989 N N . ASP A 1 120 ? -9.403 -6.469 14.730 1.00 91.56 120 ASP A N 1
ATOM 990 C CA . ASP A 1 120 ? -9.361 -5.311 13.831 1.00 91.56 120 ASP A CA 1
ATOM 991 C C . ASP A 1 120 ? -9.438 -4.004 14.625 1.00 91.56 120 ASP A C 1
ATOM 993 O O . ASP A 1 120 ? -8.652 -3.082 14.400 1.00 91.56 120 ASP A O 1
ATOM 997 N N . ILE A 1 121 ? -10.313 -3.964 15.637 1.00 91.56 121 ILE A N 1
ATOM 998 C CA . ILE A 1 121 ? -10.421 -2.833 16.569 1.00 91.56 121 ILE A CA 1
ATOM 999 C C . ILE A 1 121 ? -9.123 -2.664 17.369 1.00 91.56 121 ILE A C 1
ATOM 1001 O O . ILE A 1 121 ? -8.660 -1.541 17.564 1.00 91.56 121 ILE A O 1
ATOM 1005 N N . LYS A 1 122 ? -8.504 -3.764 17.824 1.00 94.56 122 LYS A N 1
ATOM 1006 C CA . LYS A 1 122 ? -7.222 -3.708 18.545 1.00 94.56 122 LYS A CA 1
ATOM 1007 C C . LYS A 1 122 ? -6.114 -3.110 17.673 1.00 94.56 122 LYS A C 1
ATOM 1009 O O . LYS A 1 122 ? -5.372 -2.261 18.161 1.00 94.56 122 LYS A O 1
ATOM 1014 N N . LEU A 1 123 ? -6.023 -3.519 16.405 1.00 96.25 123 LEU A N 1
ATOM 1015 C CA . LEU A 1 123 ? -5.063 -2.951 15.455 1.00 96.25 123 LEU A CA 1
ATOM 1016 C C . LEU A 1 123 ? -5.327 -1.458 15.221 1.00 96.25 123 LEU A C 1
ATOM 1018 O O . LEU A 1 123 ? -4.401 -0.661 15.323 1.00 96.25 123 LEU A O 1
ATOM 1022 N N . SER A 1 124 ? -6.584 -1.072 14.989 1.00 96.00 124 SER A N 1
ATOM 1023 C CA . SER A 1 124 ? -6.969 0.332 14.791 1.00 96.00 124 SER A CA 1
ATOM 1024 C C . SER A 1 124 ? -6.560 1.221 15.973 1.00 96.00 124 SER A C 1
ATOM 1026 O O . SER A 1 124 ? -5.983 2.291 15.786 1.00 96.00 124 SER A O 1
ATOM 1028 N N . LYS A 1 125 ? -6.760 0.746 17.210 1.00 95.44 125 LYS A N 1
ATOM 1029 C CA . LYS A 1 125 ? -6.314 1.456 18.419 1.00 95.44 125 LYS A CA 1
ATOM 1030 C C . LYS A 1 125 ? -4.793 1.586 18.509 1.00 95.44 125 LYS A C 1
ATOM 1032 O O . LYS A 1 125 ? -4.309 2.643 18.895 1.00 95.44 125 LYS A O 1
ATOM 1037 N N . ALA A 1 126 ? -4.045 0.542 18.147 1.00 96.75 126 ALA A N 1
ATOM 1038 C CA . ALA A 1 126 ? -2.582 0.593 18.135 1.00 96.75 126 ALA A CA 1
ATOM 1039 C C . ALA A 1 126 ? -2.055 1.614 17.111 1.00 96.75 126 ALA A C 1
ATOM 1041 O O . ALA A 1 126 ? -1.171 2.405 17.431 1.00 96.75 126 ALA A O 1
ATOM 1042 N N . ILE A 1 127 ? -2.653 1.649 15.915 1.00 97.44 127 ILE A N 1
ATOM 1043 C CA . ILE A 1 127 ? -2.347 2.642 14.876 1.00 97.44 127 ILE A CA 1
ATOM 1044 C C . ILE A 1 127 ? -2.636 4.058 15.384 1.00 97.44 127 ILE A C 1
ATOM 1046 O O . ILE A 1 127 ? -1.791 4.941 15.251 1.00 97.44 127 ILE A O 1
ATOM 1050 N N . GLN A 1 128 ? -3.807 4.281 15.988 1.00 96.00 128 GLN A N 1
ATOM 1051 C CA . GLN A 1 128 ? -4.168 5.588 16.541 1.00 96.00 128 GLN A CA 1
ATOM 1052 C C . GLN A 1 128 ? -3.198 6.059 17.615 1.00 96.00 128 GLN A C 1
ATOM 1054 O O . GLN A 1 128 ? -2.854 7.238 17.646 1.00 96.00 128 GLN A O 1
ATOM 1059 N N . GLU A 1 129 ? -2.774 5.160 18.498 1.00 95.25 129 GLU A N 1
ATOM 1060 C CA . GLU A 1 129 ? -1.822 5.511 19.542 1.00 95.25 129 GLU A CA 1
ATOM 1061 C C . GLU A 1 129 ? -0.464 5.883 18.945 1.00 95.25 129 GLU A C 1
ATOM 1063 O O . GLU A 1 129 ? 0.096 6.919 19.294 1.00 95.25 129 GLU A O 1
ATOM 1068 N N . HIS A 1 130 ? 0.018 5.119 17.962 1.00 93.25 130 HIS A N 1
ATOM 1069 C CA . HIS A 1 130 ? 1.253 5.454 17.258 1.00 93.25 130 HIS A CA 1
ATOM 1070 C C . HIS A 1 130 ? 1.160 6.801 16.518 1.00 93.25 130 HIS A C 1
ATOM 1072 O O . HIS A 1 130 ? 2.071 7.623 16.611 1.00 93.25 130 HIS A O 1
ATOM 1078 N N . ALA A 1 131 ? 0.031 7.079 15.855 1.00 93.38 131 ALA A N 1
ATOM 1079 C CA . ALA A 1 131 ? -0.225 8.372 15.223 1.00 93.38 131 ALA A CA 1
ATOM 1080 C C . ALA A 1 131 ? -0.203 9.522 16.244 1.00 93.38 131 ALA A C 1
ATOM 1082 O O . ALA A 1 131 ? 0.455 10.533 16.015 1.00 93.38 131 ALA A O 1
ATOM 1083 N N . ARG A 1 132 ? -0.848 9.360 17.409 1.00 92.75 132 ARG A N 1
ATOM 1084 C CA . ARG A 1 132 ? -0.817 10.363 18.490 1.00 92.75 132 ARG A CA 1
ATOM 1085 C C . ARG A 1 132 ? 0.586 10.622 19.016 1.00 92.75 132 ARG A C 1
ATOM 1087 O O . ARG A 1 132 ? 0.919 11.775 19.278 1.00 92.75 132 ARG A O 1
ATOM 1094 N N . LEU A 1 133 ? 1.386 9.573 19.197 1.00 91.00 133 LEU A N 1
ATOM 1095 C CA . LEU A 1 133 ? 2.775 9.720 19.622 1.00 91.00 133 LEU A CA 1
ATOM 1096 C C . LEU A 1 133 ? 3.558 10.540 18.597 1.00 91.00 133 LEU A C 1
ATOM 1098 O O . LEU A 1 133 ? 4.232 11.489 18.989 1.00 91.00 133 LEU A O 1
ATOM 1102 N N . LYS A 1 134 ? 3.381 10.264 17.298 1.00 90.00 134 LYS A N 1
ATOM 1103 C CA . LYS A 1 134 ? 4.033 11.029 16.229 1.00 90.00 134 LYS A CA 1
ATOM 1104 C C . LYS A 1 134 ? 3.643 12.507 16.221 1.00 90.00 134 LYS A C 1
ATOM 1106 O O . LYS A 1 134 ? 4.506 13.364 16.068 1.00 90.00 134 LYS A O 1
ATOM 1111 N N . LEU A 1 135 ? 2.362 12.806 16.437 1.00 86.69 135 LEU A N 1
ATOM 1112 C CA . LEU A 1 135 ? 1.862 14.183 16.534 1.00 86.69 135 LEU A CA 1
ATOM 1113 C C . LEU A 1 135 ? 2.466 14.953 17.723 1.00 86.69 135 LEU A C 1
ATOM 1115 O O . LEU A 1 135 ? 2.472 16.179 17.718 1.00 86.69 135 LEU A O 1
ATOM 1119 N N . ARG A 1 136 ? 2.969 14.252 18.747 1.00 86.69 136 ARG A N 1
ATOM 1120 C CA . ARG A 1 136 ? 3.576 14.856 19.942 1.00 86.69 136 ARG A CA 1
ATOM 1121 C C . ARG A 1 136 ? 5.098 14.915 19.896 1.00 86.69 136 ARG A C 1
ATOM 1123 O O . ARG A 1 136 ? 5.667 15.813 20.505 1.00 86.69 136 ARG A O 1
ATOM 1130 N N . SER A 1 137 ? 5.754 13.942 19.261 1.00 78.00 137 SER A N 1
ATOM 1131 C CA . SER A 1 137 ? 7.193 13.729 19.425 1.00 78.00 137 SER A CA 1
ATOM 1132 C C . SER A 1 137 ? 8.070 14.582 18.511 1.00 78.00 137 SER A C 1
ATOM 1134 O O . SER A 1 137 ? 9.269 14.635 18.755 1.00 78.00 137 SER A O 1
ATOM 1136 N N . GLY A 1 138 ? 7.526 15.218 17.465 1.00 65.25 138 GLY A N 1
ATOM 1137 C CA . GLY A 1 138 ? 8.293 16.028 16.498 1.00 65.25 138 GLY A CA 1
ATOM 1138 C C . GLY A 1 138 ? 9.359 15.261 15.697 1.00 65.25 138 GLY A C 1
ATOM 1139 O O . GLY A 1 138 ? 9.936 15.808 14.767 1.00 65.25 138 GLY A O 1
ATOM 1140 N N . ASP A 1 139 ? 9.612 13.999 16.047 1.00 69.38 139 ASP A N 1
ATOM 1141 C CA . ASP A 1 139 ? 10.544 13.094 15.393 1.00 69.38 139 ASP A CA 1
ATOM 1142 C C . ASP A 1 139 ? 10.124 12.839 13.940 1.00 69.38 139 ASP A C 1
ATOM 1144 O O . ASP A 1 139 ? 8.937 12.677 13.653 1.00 69.38 139 ASP A O 1
ATOM 1148 N N . GLU A 1 140 ? 11.087 12.718 13.030 1.00 67.94 140 GLU A N 1
ATOM 1149 C CA . GLU A 1 140 ? 10.875 12.556 11.589 1.00 67.94 140 GLU A CA 1
ATOM 1150 C C . GLU A 1 140 ? 11.439 11.224 11.068 1.00 67.94 140 GLU A C 1
ATOM 1152 O O . GLU A 1 140 ? 12.281 11.186 10.177 1.00 67.94 140 GLU A O 1
ATOM 1157 N N . SER A 1 141 ? 10.945 10.088 11.581 1.00 83.50 141 SER A N 1
ATOM 1158 C CA . SER A 1 141 ? 11.086 8.810 10.855 1.00 83.50 141 SER A CA 1
ATOM 1159 C C . SER A 1 141 ? 10.674 8.951 9.380 1.00 83.50 141 SER A C 1
ATOM 1161 O O . SER A 1 141 ? 9.545 9.350 9.074 1.00 83.50 141 SER A O 1
ATOM 1163 N N . PHE A 1 142 ? 11.584 8.576 8.475 1.00 91.00 142 PHE A N 1
ATOM 1164 C CA . PHE A 1 142 ? 11.421 8.670 7.020 1.00 91.00 142 PHE A CA 1
ATOM 1165 C C . PHE A 1 142 ? 10.172 7.936 6.502 1.00 91.00 142 PHE A C 1
ATOM 1167 O O . PHE A 1 142 ? 9.497 8.394 5.576 1.00 91.00 142 PHE A O 1
ATOM 1174 N N . LEU A 1 143 ? 9.822 6.806 7.120 1.00 94.38 143 LEU A N 1
ATOM 1175 C CA . LEU A 1 143 ? 8.665 6.007 6.717 1.00 94.38 143 LEU A CA 1
ATOM 1176 C C . LEU A 1 143 ? 7.335 6.547 7.243 1.00 94.38 143 LEU A C 1
ATOM 1178 O O . LEU A 1 143 ? 6.295 6.071 6.799 1.00 94.38 143 LEU A O 1
ATOM 1182 N N . ALA A 1 144 ? 7.330 7.534 8.144 1.00 93.50 144 ALA A N 1
ATOM 1183 C CA . ALA A 1 144 ? 6.110 7.955 8.825 1.00 93.50 144 ALA A CA 1
ATOM 1184 C C . ALA A 1 144 ? 5.020 8.435 7.858 1.00 93.50 144 ALA A C 1
ATOM 1186 O O . ALA A 1 144 ? 3.909 7.908 7.880 1.00 93.50 144 ALA A O 1
ATOM 1187 N N . ALA A 1 145 ? 5.326 9.394 6.978 1.00 93.88 145 ALA A N 1
ATOM 1188 C CA . ALA A 1 145 ? 4.351 9.886 6.004 1.00 93.88 145 ALA A CA 1
ATOM 1189 C C . ALA A 1 145 ? 3.831 8.753 5.099 1.00 93.88 145 ALA A C 1
ATOM 1191 O O . ALA A 1 145 ? 2.623 8.586 4.943 1.00 93.88 145 ALA A O 1
ATOM 1192 N N . HIS A 1 146 ? 4.740 7.930 4.569 1.00 96.38 146 HIS A N 1
ATOM 1193 C CA . HIS A 1 146 ? 4.433 6.805 3.682 1.00 96.38 146 HIS A CA 1
ATOM 1194 C C . HIS A 1 146 ? 3.522 5.768 4.351 1.00 96.38 146 HIS A C 1
ATOM 1196 O O . HIS A 1 146 ? 2.483 5.393 3.801 1.00 96.38 146 HIS A O 1
ATOM 1202 N N . GLY A 1 147 ? 3.877 5.339 5.562 1.00 97.12 147 GLY A N 1
ATOM 1203 C CA . GLY A 1 147 ? 3.138 4.325 6.301 1.00 97.12 147 GLY A CA 1
ATOM 1204 C C . GLY A 1 147 ? 1.786 4.830 6.782 1.00 97.12 147 GLY A C 1
ATOM 1205 O O . GLY A 1 147 ? 0.789 4.131 6.598 1.00 97.12 147 GLY A O 1
ATOM 1206 N N . PHE A 1 148 ? 1.694 6.059 7.301 1.00 97.12 148 PHE A N 1
ATOM 1207 C CA . PHE A 1 148 ? 0.399 6.631 7.675 1.00 97.12 148 PHE A CA 1
ATOM 1208 C C . PHE A 1 148 ? -0.518 6.838 6.468 1.00 97.12 148 PHE A C 1
ATOM 1210 O O . PHE A 1 148 ? -1.711 6.571 6.589 1.00 97.12 148 PHE A O 1
ATOM 1217 N N . VAL A 1 149 ? 0.006 7.249 5.308 1.00 96.56 149 VAL A N 1
ATOM 1218 C CA . VAL A 1 149 ? -0.787 7.360 4.073 1.00 96.56 149 VAL A CA 1
ATOM 1219 C C . VAL A 1 149 ? -1.286 5.995 3.602 1.00 96.56 149 VAL A C 1
ATOM 1221 O O . VAL A 1 149 ? -2.472 5.868 3.298 1.00 96.56 149 VAL A O 1
ATOM 1224 N N . CYS A 1 150 ? -0.428 4.972 3.591 1.00 98.12 150 CYS A N 1
ATOM 1225 C CA . CYS A 1 150 ? -0.819 3.598 3.265 1.00 98.12 150 CYS A CA 1
ATOM 1226 C C . CYS A 1 150 ? -1.937 3.102 4.189 1.00 98.12 150 CYS A C 1
ATOM 1228 O O . CYS A 1 150 ? -3.008 2.706 3.723 1.00 98.12 150 CYS A O 1
ATOM 1230 N N . ILE A 1 151 ? -1.743 3.235 5.503 1.00 98.44 151 ILE A N 1
ATOM 1231 C CA . ILE A 1 151 ? -2.732 2.830 6.505 1.00 98.44 151 ILE A CA 1
ATOM 1232 C C . ILE A 1 151 ? -4.048 3.591 6.332 1.00 98.44 151 ILE A C 1
ATOM 1234 O O . ILE A 1 151 ? -5.119 2.986 6.337 1.00 98.44 151 ILE A O 1
ATOM 1238 N N . MET A 1 152 ? -3.972 4.910 6.155 1.00 96.88 152 MET A N 1
ATOM 1239 C CA . MET A 1 152 ? -5.130 5.771 5.951 1.00 96.88 152 MET A CA 1
ATOM 1240 C C . MET A 1 152 ? -5.936 5.332 4.724 1.00 96.88 152 MET A C 1
ATOM 1242 O O . MET A 1 152 ? -7.159 5.228 4.815 1.00 96.88 152 MET A O 1
ATOM 1246 N N . LYS A 1 153 ? -5.280 5.073 3.585 1.00 96.56 153 LYS A N 1
ATOM 1247 C CA . LYS A 1 153 ? -5.957 4.674 2.342 1.00 96.56 153 LYS A CA 1
ATOM 1248 C C . LYS A 1 153 ? -6.583 3.287 2.432 1.00 96.56 153 LYS A C 1
ATOM 1250 O O . LYS A 1 153 ? -7.722 3.121 1.997 1.00 96.56 153 LYS A O 1
ATOM 1255 N N . GLU A 1 154 ? -5.924 2.344 3.092 1.00 97.69 154 GLU A N 1
ATOM 1256 C CA . GLU A 1 154 ? -6.515 1.042 3.410 1.00 97.69 154 GLU A CA 1
ATOM 1257 C C . GLU A 1 154 ? -7.714 1.172 4.366 1.00 97.69 154 GLU A C 1
ATOM 1259 O O . GLU A 1 154 ? -8.759 0.568 4.139 1.00 97.69 154 GLU A O 1
ATOM 1264 N N . ALA A 1 155 ? -7.638 2.028 5.390 1.00 96.00 155 ALA A N 1
ATOM 1265 C CA . ALA A 1 155 ? -8.767 2.279 6.289 1.00 96.00 155 ALA A CA 1
ATOM 1266 C C . ALA A 1 155 ? -9.962 2.931 5.566 1.00 96.00 155 ALA A C 1
ATOM 1268 O O . ALA A 1 155 ? -11.119 2.614 5.856 1.00 96.00 155 ALA A O 1
ATOM 1269 N N . GLU A 1 156 ? -9.706 3.825 4.606 1.00 94.56 156 GLU A N 1
ATOM 1270 C CA . GLU A 1 156 ? -10.746 4.387 3.744 1.00 94.56 156 GLU A CA 1
ATOM 1271 C C . GLU A 1 156 ? -11.406 3.315 2.860 1.00 94.56 156 GLU A C 1
ATOM 1273 O O . GLU A 1 156 ? -12.632 3.321 2.716 1.00 94.56 156 GLU A O 1
ATOM 1278 N N . LEU A 1 157 ? -10.616 2.385 2.310 1.00 94.00 157 LEU A N 1
ATOM 1279 C CA . LEU A 1 157 ? -11.114 1.260 1.517 1.00 94.00 157 LEU A CA 1
ATOM 1280 C C . LEU A 1 157 ? -11.994 0.348 2.367 1.00 94.00 157 LEU A C 1
ATOM 1282 O O . LEU A 1 157 ? -13.134 0.064 1.999 1.00 94.00 157 LEU A O 1
ATOM 1286 N N . MET A 1 158 ? -11.524 -0.007 3.560 1.00 94.06 158 MET A N 1
ATOM 1287 C CA . MET A 1 158 ? -12.298 -0.778 4.528 1.00 94.06 158 MET A CA 1
ATOM 1288 C C . MET A 1 158 ? -13.622 -0.099 4.891 1.00 94.06 158 MET A C 1
ATOM 1290 O O . MET A 1 158 ? -14.639 -0.781 4.998 1.00 94.06 158 MET A O 1
ATOM 1294 N N . CYS A 1 159 ? -13.649 1.230 5.055 1.00 92.25 159 CYS A N 1
ATOM 1295 C CA . CYS A 1 159 ? -14.898 1.945 5.329 1.00 92.25 159 CYS A CA 1
ATOM 1296 C C . CYS A 1 159 ? -15.939 1.717 4.222 1.00 92.25 159 CYS A C 1
ATOM 1298 O O . CYS A 1 159 ? -17.107 1.470 4.525 1.00 92.25 159 CYS A O 1
ATOM 1300 N N . GLN A 1 160 ? -15.515 1.772 2.957 1.00 90.31 160 GLN A N 1
ATOM 1301 C CA . GLN A 1 160 ? -16.383 1.510 1.807 1.00 90.31 160 GLN A CA 1
ATOM 1302 C C . GLN A 1 160 ? -16.798 0.038 1.729 1.00 90.31 160 GLN A C 1
ATOM 1304 O O . GLN A 1 160 ? -17.980 -0.250 1.570 1.00 90.31 160 GLN A O 1
ATOM 1309 N N . LEU A 1 161 ? -15.863 -0.894 1.923 1.00 89.75 161 LEU A N 1
ATOM 1310 C CA . LEU A 1 161 ? -16.132 -2.336 1.927 1.00 89.75 161 LEU A CA 1
ATOM 1311 C C . LEU A 1 161 ? -17.152 -2.736 3.000 1.00 89.75 161 LEU A C 1
ATOM 1313 O O . LEU A 1 161 ? -18.075 -3.504 2.740 1.00 89.75 161 LEU A O 1
ATOM 1317 N N . VAL A 1 162 ? -17.034 -2.183 4.210 1.00 88.88 162 VAL A N 1
ATOM 1318 C CA . VAL A 1 162 ? -17.981 -2.449 5.303 1.00 88.88 162 VAL A CA 1
ATOM 1319 C C . VAL A 1 162 ? -19.392 -1.991 4.931 1.00 88.88 162 VAL A C 1
ATOM 1321 O O . VAL A 1 162 ? -20.366 -2.688 5.232 1.00 88.88 162 VAL A O 1
ATOM 1324 N N . GLN A 1 163 ? -19.499 -0.845 4.260 1.00 85.31 163 GLN A N 1
ATOM 1325 C CA . GLN A 1 163 ? -20.764 -0.261 3.813 1.00 85.31 163 GLN A CA 1
ATOM 1326 C C . GLN A 1 163 ? -21.318 -0.932 2.548 1.00 85.31 163 GLN A C 1
ATOM 1328 O O . G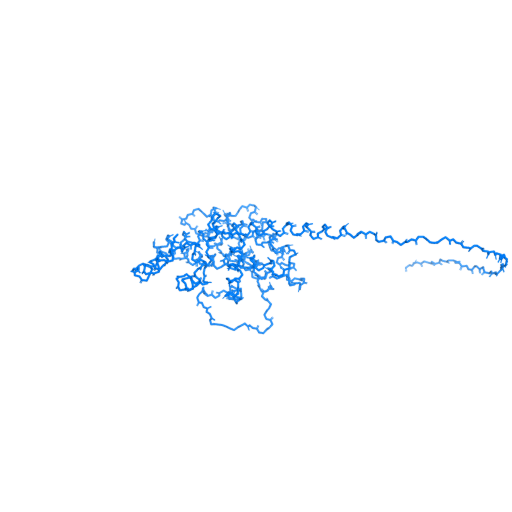LN A 1 163 ? -22.527 -0.882 2.317 1.00 85.31 163 GLN A O 1
ATOM 1333 N N . CYS A 1 164 ? -20.464 -1.597 1.767 1.00 81.31 164 CYS A N 1
ATOM 1334 C CA . CYS A 1 164 ? -20.860 -2.349 0.589 1.00 81.31 164 CYS A CA 1
ATOM 1335 C C . CYS A 1 164 ? -21.772 -3.524 0.977 1.00 81.31 164 CYS A C 1
ATOM 1337 O O . CYS A 1 164 ? -21.509 -4.278 1.925 1.00 81.31 164 CYS A O 1
ATOM 1339 N N . LYS A 1 165 ? -22.876 -3.661 0.238 1.00 80.38 165 LYS A N 1
ATOM 1340 C CA . LYS A 1 165 ? -23.859 -4.745 0.389 1.00 80.38 165 LYS A CA 1
ATOM 1341 C C . LYS A 1 165 ? -23.773 -5.789 -0.729 1.00 80.38 165 LYS A C 1
ATOM 1343 O O . LYS A 1 165 ? -24.509 -6.765 -0.671 1.00 80.38 165 LYS A O 1
ATOM 1348 N N . LYS A 1 166 ? -22.909 -5.575 -1.732 1.00 80.00 166 LYS A N 1
ATOM 1349 C CA . LYS A 1 166 ? -22.809 -6.423 -2.932 1.00 80.00 166 LYS A CA 1
ATOM 1350 C C . LYS A 1 166 ? -22.180 -7.795 -2.636 1.00 80.00 166 LYS A C 1
ATOM 1352 O O . LYS A 1 166 ? -22.529 -8.769 -3.285 1.00 80.00 166 LYS A O 1
ATOM 1357 N N . PHE A 1 167 ? -21.286 -7.881 -1.650 1.00 81.69 167 PHE A N 1
ATOM 1358 C CA . PHE A 1 167 ? -20.568 -9.107 -1.284 1.00 81.69 167 PHE A CA 1
ATOM 1359 C C . PHE A 1 167 ? -20.143 -9.090 0.194 1.00 81.69 167 PHE A C 1
ATOM 1361 O O . PHE A 1 167 ? -20.267 -8.066 0.875 1.00 81.69 167 PHE A O 1
ATOM 1368 N N . ASP A 1 168 ? -19.652 -10.225 0.702 1.00 85.19 168 ASP A N 1
ATOM 1369 C CA . ASP A 1 168 ? -19.061 -10.321 2.040 1.00 85.19 168 ASP A CA 1
ATOM 1370 C C . ASP A 1 168 ? -17.651 -9.694 2.061 1.00 85.19 168 ASP A C 1
ATOM 1372 O O . ASP A 1 168 ? -16.738 -10.214 1.416 1.00 85.19 168 ASP A O 1
ATOM 1376 N N . PRO A 1 169 ? -17.423 -8.596 2.807 1.00 87.19 169 PRO A N 1
ATOM 1377 C CA . PRO A 1 169 ? -16.134 -7.915 2.811 1.00 87.19 169 PRO A CA 1
ATOM 1378 C C . PRO A 1 169 ? -15.090 -8.567 3.733 1.00 87.19 169 PRO A C 1
ATOM 1380 O O . PRO A 1 169 ? -13.999 -8.017 3.866 1.00 87.19 169 PRO A O 1
ATOM 1383 N N . THR A 1 170 ? -15.393 -9.677 4.416 1.00 88.94 170 THR A N 1
ATOM 1384 C CA . THR A 1 170 ? -14.543 -10.233 5.489 1.00 88.94 170 THR A CA 1
ATOM 1385 C C . THR A 1 170 ? -13.100 -10.503 5.043 1.00 88.94 170 THR A C 1
ATOM 1387 O O . THR A 1 170 ? -12.161 -10.092 5.732 1.00 88.94 170 THR A O 1
ATOM 1390 N N . ASN A 1 171 ? -12.903 -11.125 3.876 1.00 89.44 171 ASN A N 1
ATOM 1391 C CA . ASN A 1 171 ? -11.563 -11.419 3.353 1.00 89.44 171 ASN A CA 1
ATOM 1392 C C . ASN A 1 171 ? -10.800 -10.136 3.001 1.00 89.44 171 ASN A C 1
ATOM 1394 O O . ASN A 1 171 ? -9.652 -9.973 3.411 1.00 89.44 171 ASN A O 1
ATOM 1398 N N . PHE A 1 172 ? -11.467 -9.181 2.349 1.00 90.38 172 PHE A N 1
ATOM 1399 C CA . PHE A 1 172 ? -10.889 -7.881 2.009 1.00 90.38 172 PHE A CA 1
ATOM 1400 C C . PHE A 1 172 ? -10.498 -7.073 3.250 1.00 90.38 172 PHE A C 1
ATOM 1402 O O . PHE A 1 172 ? -9.418 -6.493 3.301 1.00 90.38 172 PHE A O 1
ATOM 1409 N N . ILE A 1 173 ? -11.338 -7.085 4.289 1.00 92.00 173 ILE A N 1
ATOM 1410 C CA . ILE A 1 173 ? -11.056 -6.460 5.590 1.00 92.00 173 ILE A CA 1
ATOM 1411 C C . ILE A 1 173 ? -9.824 -7.098 6.236 1.00 92.00 173 ILE A C 1
ATOM 1413 O O . ILE A 1 173 ? -8.940 -6.385 6.715 1.00 92.00 173 ILE A O 1
ATOM 1417 N N . SER A 1 174 ? -9.754 -8.432 6.253 1.00 93.38 174 SER A N 1
ATOM 1418 C CA . SER A 1 174 ? -8.607 -9.166 6.797 1.00 93.38 174 SER A CA 1
ATOM 1419 C C . SER A 1 174 ? -7.318 -8.819 6.048 1.00 93.38 174 SER A C 1
ATOM 1421 O O . SER A 1 174 ? -6.291 -8.549 6.675 1.00 93.38 174 SER A O 1
ATOM 1423 N N . PHE A 1 175 ? -7.389 -8.755 4.720 1.00 95.25 175 PHE A N 1
ATOM 1424 C CA . PHE A 1 175 ? -6.256 -8.435 3.865 1.00 95.25 175 PHE A CA 1
ATOM 1425 C C . PHE A 1 175 ? -5.782 -6.982 4.035 1.00 95.25 175 PHE A C 1
ATOM 1427 O O . PHE A 1 175 ? -4.607 -6.744 4.317 1.00 95.25 175 PHE A O 1
ATOM 1434 N N . SER A 1 176 ? -6.696 -6.008 4.036 1.00 96.62 176 SER A N 1
ATOM 1435 C CA . SER A 1 176 ? -6.375 -4.621 4.398 1.00 96.62 176 SER A CA 1
ATOM 1436 C C . SER A 1 176 ? -5.733 -4.536 5.789 1.00 96.6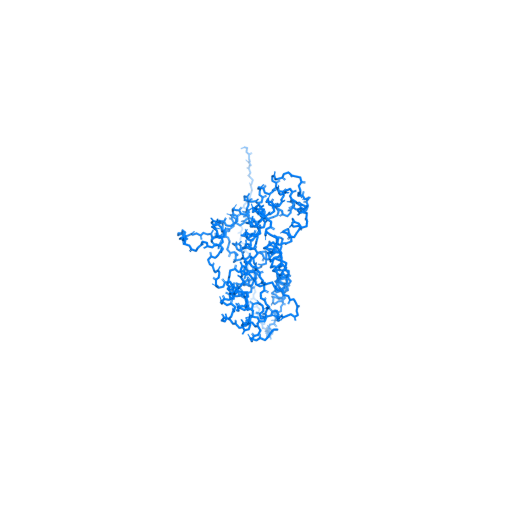2 176 SER A C 1
ATOM 1438 O O . SER A 1 176 ? -4.766 -3.807 5.992 1.00 96.62 176 SER A O 1
ATOM 1440 N N . ASN A 1 177 ? -6.189 -5.328 6.765 1.00 96.31 177 ASN A N 1
ATOM 1441 C CA . ASN A 1 177 ? -5.574 -5.369 8.096 1.00 96.31 177 ASN A CA 1
ATOM 1442 C C . ASN A 1 177 ? -4.164 -5.948 8.119 1.00 96.31 177 ASN A C 1
ATOM 1444 O O . ASN A 1 177 ? -3.370 -5.533 8.968 1.00 96.31 177 ASN A O 1
ATOM 1448 N N . GLN A 1 178 ? -3.847 -6.884 7.227 1.00 97.31 178 GLN A N 1
ATOM 1449 C CA . GLN A 1 178 ? -2.481 -7.358 7.039 1.00 97.31 178 GLN A CA 1
ATOM 1450 C C . GLN A 1 178 ? -1.598 -6.215 6.538 1.00 97.31 178 GLN A C 1
ATOM 1452 O O . GLN A 1 178 ? -0.611 -5.901 7.197 1.00 97.31 178 GLN A O 1
ATOM 1457 N N . ILE A 1 179 ? -2.006 -5.525 5.468 1.00 98.38 179 ILE A N 1
ATOM 1458 C CA . ILE A 1 179 ? -1.260 -4.392 4.902 1.00 98.38 179 ILE A CA 1
ATOM 1459 C C . ILE A 1 179 ? -1.041 -3.291 5.946 1.00 98.38 179 ILE A C 1
ATOM 1461 O O . ILE A 1 179 ? 0.088 -2.849 6.158 1.00 98.38 179 ILE A O 1
ATOM 1465 N N . ARG A 1 180 ? -2.100 -2.878 6.658 1.00 98.19 180 ARG A N 1
ATOM 1466 C CA . ARG A 1 180 ? -2.006 -1.839 7.700 1.00 98.19 180 ARG A CA 1
ATOM 1467 C C . ARG A 1 180 ? -1.036 -2.226 8.815 1.00 98.19 180 ARG A C 1
ATOM 1469 O O . ARG A 1 180 ? -0.304 -1.377 9.319 1.00 98.19 180 ARG A O 1
ATOM 1476 N N . ARG A 1 181 ? -1.029 -3.502 9.213 1.00 97.81 181 ARG A N 1
ATOM 1477 C CA . ARG A 1 181 ? -0.109 -4.017 10.234 1.00 97.81 181 ARG A CA 1
ATOM 1478 C C . ARG A 1 181 ? 1.327 -4.028 9.733 1.00 97.81 181 ARG A C 1
ATOM 1480 O O . ARG A 1 181 ? 2.202 -3.585 10.465 1.00 97.81 181 ARG A O 1
ATOM 1487 N N . SER A 1 182 ? 1.540 -4.473 8.502 1.00 97.94 182 SER A N 1
ATOM 1488 C CA . SER A 1 182 ? 2.848 -4.468 7.861 1.00 97.94 182 SER A CA 1
ATOM 1489 C C . SER A 1 182 ? 3.430 -3.063 7.749 1.00 97.94 182 SER A C 1
ATOM 1491 O O . SER A 1 182 ? 4.566 -2.817 8.151 1.00 97.94 182 SER A O 1
ATOM 1493 N N . ALA A 1 183 ? 2.617 -2.102 7.304 1.00 97.81 183 ALA A N 1
ATOM 1494 C CA . ALA A 1 183 ? 3.010 -0.701 7.245 1.00 97.81 183 ALA A CA 1
ATOM 1495 C C . ALA A 1 183 ? 3.367 -0.139 8.631 1.00 97.81 183 ALA A C 1
ATOM 1497 O O . ALA A 1 183 ? 4.387 0.533 8.774 1.00 97.81 183 ALA A O 1
ATOM 1498 N N . LEU A 1 184 ? 2.568 -0.453 9.659 1.00 96.69 184 LEU A N 1
ATOM 1499 C CA . LEU A 1 184 ? 2.866 -0.059 11.036 1.00 96.69 184 LEU A CA 1
ATOM 1500 C C . LEU A 1 184 ? 4.183 -0.668 11.532 1.00 96.69 184 LEU A C 1
ATOM 1502 O O . LEU A 1 184 ? 5.008 0.060 12.071 1.00 96.69 184 LEU A O 1
ATOM 1506 N N . ASN A 1 185 ? 4.399 -1.969 11.333 1.00 95.81 185 ASN A N 1
ATOM 1507 C CA . ASN A 1 185 ? 5.618 -2.655 11.759 1.00 95.81 185 ASN A CA 1
ATOM 1508 C C . ASN A 1 185 ? 6.864 -2.039 11.115 1.00 95.81 185 ASN A C 1
ATOM 1510 O O . ASN A 1 185 ? 7.819 -1.722 11.816 1.00 95.81 185 ASN A O 1
ATOM 1514 N N . LEU A 1 186 ? 6.835 -1.807 9.801 1.00 95.81 186 LEU A N 1
ATOM 1515 C CA . LEU A 1 186 ? 7.943 -1.192 9.068 1.00 95.81 186 LEU A CA 1
ATOM 1516 C C . LEU A 1 186 ? 8.284 0.209 9.592 1.00 95.81 186 LEU A C 1
ATOM 1518 O O . LEU A 1 186 ? 9.461 0.528 9.719 1.00 95.81 186 LEU A O 1
ATOM 1522 N N . MET A 1 187 ? 7.285 1.022 9.959 1.00 93.94 187 MET A N 1
ATOM 1523 C CA . MET A 1 187 ? 7.521 2.339 10.573 1.00 93.94 187 MET A CA 1
ATOM 1524 C C . MET A 1 187 ? 8.192 2.267 11.953 1.00 93.94 187 MET A C 1
ATOM 1526 O O . MET A 1 187 ? 8.815 3.243 12.368 1.00 93.94 187 MET A O 1
ATOM 1530 N N . LEU A 1 188 ? 8.051 1.147 12.670 1.00 91.31 188 LEU A N 1
ATOM 1531 C CA . LEU A 1 188 ? 8.656 0.946 13.990 1.00 91.31 188 LEU A CA 1
ATOM 1532 C C . LEU A 1 188 ? 10.130 0.528 13.913 1.00 91.31 188 LEU A C 1
ATOM 1534 O O . LEU A 1 188 ? 10.824 0.576 14.928 1.00 91.31 188 LEU A O 1
ATOM 1538 N N . HIS A 1 189 ? 10.616 0.125 12.738 1.00 90.00 189 HIS A N 1
ATOM 1539 C CA . HIS A 1 189 ? 12.027 -0.179 12.542 1.00 90.00 189 HIS A CA 1
ATOM 1540 C C . HIS A 1 189 ? 12.842 1.097 12.339 1.00 90.00 189 HIS A C 1
ATOM 1542 O O . HIS A 1 189 ? 12.462 1.994 11.587 1.00 90.00 189 HIS A O 1
ATOM 1548 N N . ASN A 1 190 ? 14.007 1.143 12.983 1.00 85.44 190 ASN A N 1
ATOM 1549 C CA . ASN A 1 190 ? 14.985 2.200 12.779 1.00 85.44 190 ASN A CA 1
ATOM 1550 C C . ASN A 1 190 ? 16.034 1.728 11.767 1.00 85.44 190 ASN A C 1
ATOM 1552 O O . ASN A 1 190 ? 17.052 1.152 12.145 1.00 85.44 190 ASN A O 1
ATOM 1556 N N . VAL A 1 191 ? 15.743 1.928 10.485 1.00 89.06 191 VAL A N 1
ATOM 1557 C CA . VAL A 1 191 ? 16.661 1.644 9.375 1.00 89.06 191 VAL A CA 1
ATOM 1558 C C . VAL A 1 191 ? 17.064 2.945 8.693 1.00 89.06 191 VAL A C 1
ATOM 1560 O O . VAL A 1 191 ? 16.346 3.947 8.759 1.00 89.06 191 VAL A O 1
ATOM 1563 N N . ASP A 1 192 ? 18.215 2.946 8.028 1.00 90.69 192 ASP A N 1
ATOM 1564 C CA . ASP A 1 192 ? 18.639 4.104 7.255 1.00 90.69 192 ASP A CA 1
ATOM 1565 C C . ASP A 1 192 ? 17.701 4.353 6.059 1.00 90.69 192 ASP A C 1
ATOM 1567 O O . ASP A 1 192 ? 16.985 3.469 5.575 1.00 90.69 192 ASP A O 1
ATOM 1571 N N . LYS A 1 193 ? 17.728 5.587 5.549 1.00 91.62 193 LYS A N 1
ATOM 1572 C CA . LYS A 1 193 ? 16.857 6.014 4.451 1.00 91.62 193 LYS A CA 1
ATOM 1573 C C . LYS A 1 193 ? 17.009 5.145 3.202 1.00 91.62 193 LYS A C 1
ATOM 1575 O O . LYS A 1 193 ? 16.007 4.878 2.550 1.00 91.62 193 LYS A O 1
ATOM 1580 N N . SER A 1 194 ? 18.223 4.721 2.849 1.00 91.12 194 SER A N 1
ATOM 1581 C CA . SER A 1 194 ? 18.451 3.957 1.617 1.00 91.12 194 SER A CA 1
ATOM 1582 C C . SER A 1 194 ? 17.811 2.570 1.692 1.00 91.12 194 SER A C 1
ATOM 1584 O O . SER A 1 194 ? 17.119 2.162 0.756 1.00 91.12 194 SER A O 1
ATOM 1586 N N . THR A 1 195 ? 17.921 1.920 2.851 1.00 93.50 195 THR A N 1
ATOM 1587 C CA . THR A 1 195 ? 17.258 0.648 3.167 1.00 93.50 195 THR A CA 1
ATOM 1588 C C . THR A 1 195 ? 15.736 0.797 3.248 1.00 93.50 195 THR A C 1
ATOM 1590 O O . THR A 1 195 ? 14.993 -0.109 2.872 1.00 93.50 195 THR A O 1
ATOM 1593 N N . ALA A 1 196 ? 15.246 1.965 3.669 1.00 95.56 196 ALA A N 1
ATOM 1594 C CA . ALA A 1 196 ? 13.820 2.249 3.795 1.00 95.56 196 ALA A CA 1
ATOM 1595 C C . ALA A 1 196 ? 13.093 2.547 2.466 1.00 95.56 196 ALA A C 1
ATOM 1597 O O . ALA A 1 196 ? 11.868 2.412 2.408 1.00 95.56 196 ALA A O 1
ATOM 1598 N N . ILE A 1 197 ? 13.796 2.954 1.400 1.00 97.06 197 ILE A N 1
ATOM 1599 C CA . ILE A 1 197 ? 13.169 3.376 0.128 1.00 97.06 197 ILE A CA 1
ATOM 1600 C C . ILE A 1 197 ? 12.238 2.304 -0.470 1.00 97.06 197 ILE A C 1
ATOM 1602 O O . ILE A 1 197 ? 11.105 2.656 -0.803 1.00 97.06 197 ILE A O 1
ATOM 1606 N N . PRO A 1 198 ? 12.624 1.016 -0.583 1.00 97.62 198 PRO A N 1
ATOM 1607 C CA . PRO A 1 198 ? 11.722 -0.007 -1.116 1.00 97.62 198 PRO A CA 1
ATOM 1608 C C . PRO A 1 198 ? 10.418 -0.146 -0.316 1.00 97.62 198 PRO A C 1
ATOM 1610 O O . PRO A 1 198 ? 9.349 -0.319 -0.899 1.00 97.62 198 PRO A O 1
ATOM 1613 N N . ALA A 1 199 ? 10.481 -0.006 1.014 1.00 97.88 199 ALA A N 1
ATOM 1614 C CA . ALA A 1 199 ? 9.295 -0.023 1.870 1.00 97.88 199 ALA A CA 1
ATOM 1615 C C . ALA A 1 199 ? 8.412 1.207 1.632 1.00 97.88 199 ALA A C 1
ATOM 1617 O O . ALA A 1 199 ? 7.196 1.072 1.497 1.00 97.88 199 ALA A O 1
ATOM 1618 N N . ALA A 1 200 ? 9.017 2.391 1.513 1.00 97.50 200 ALA A N 1
ATOM 1619 C CA . ALA A 1 200 ? 8.301 3.617 1.177 1.00 97.50 200 ALA A CA 1
ATOM 1620 C C . ALA A 1 200 ? 7.585 3.502 -0.182 1.00 97.50 200 ALA A C 1
ATOM 1622 O O . ALA A 1 200 ? 6.405 3.838 -0.287 1.00 97.50 200 ALA A O 1
ATOM 1623 N N . ALA A 1 201 ? 8.266 2.959 -1.197 1.00 97.94 201 ALA A N 1
ATOM 1624 C CA . ALA A 1 201 ? 7.718 2.715 -2.530 1.00 97.94 201 ALA A CA 1
ATOM 1625 C C . ALA A 1 201 ? 6.497 1.785 -2.494 1.00 97.94 201 ALA A C 1
ATOM 1627 O O . ALA A 1 201 ? 5.435 2.128 -3.016 1.00 97.94 201 ALA A O 1
ATOM 1628 N N . ALA A 1 202 ? 6.633 0.639 -1.820 1.00 98.31 202 ALA A N 1
ATOM 1629 C CA . ALA A 1 202 ? 5.567 -0.344 -1.672 1.00 98.31 202 ALA A CA 1
ATOM 1630 C C . ALA A 1 202 ? 4.350 0.238 -0.933 1.00 98.31 202 ALA A C 1
ATOM 1632 O O . ALA A 1 202 ? 3.213 0.044 -1.360 1.00 98.31 202 ALA A O 1
ATOM 1633 N N . MET A 1 203 ? 4.571 1.017 0.133 1.00 98.25 203 MET A N 1
ATOM 1634 C CA . MET A 1 203 ? 3.499 1.711 0.855 1.00 98.25 203 MET A CA 1
ATOM 1635 C C . MET A 1 203 ? 2.771 2.740 -0.020 1.00 98.25 203 MET A C 1
ATOM 1637 O O . MET A 1 203 ? 1.545 2.824 0.040 1.00 98.25 203 MET A O 1
ATOM 1641 N N . VAL A 1 204 ? 3.493 3.503 -0.849 1.00 96.31 204 VAL A N 1
ATOM 1642 C CA . VAL A 1 204 ? 2.883 4.458 -1.794 1.00 96.31 204 VAL A CA 1
ATOM 1643 C C . VAL A 1 204 ? 2.076 3.732 -2.860 1.00 96.31 204 VAL A C 1
ATOM 1645 O O . VAL A 1 204 ? 0.946 4.133 -3.129 1.00 96.31 204 VAL A O 1
ATOM 1648 N N . GLY A 1 205 ? 2.615 2.659 -3.441 1.00 95.50 205 GLY A N 1
ATOM 1649 C CA . GLY A 1 205 ? 1.890 1.832 -4.403 1.00 95.50 205 GLY A CA 1
ATOM 1650 C C . GLY A 1 205 ? 0.600 1.265 -3.814 1.00 95.50 205 GLY A C 1
ATOM 1651 O O . GLY A 1 205 ? -0.469 1.499 -4.365 1.00 95.50 205 GLY A O 1
ATOM 1652 N N . LEU A 1 206 ? 0.664 0.650 -2.629 1.00 97.62 206 LEU A N 1
ATOM 1653 C CA . LEU A 1 206 ? -0.523 0.150 -1.923 1.00 97.62 206 LEU A CA 1
ATOM 1654 C C . LEU A 1 206 ? -1.540 1.254 -1.622 1.00 97.62 206 LEU A C 1
ATOM 1656 O O . LEU A 1 206 ? -2.737 1.052 -1.801 1.00 97.62 206 LEU A O 1
ATOM 1660 N N . ALA A 1 207 ? -1.087 2.442 -1.218 1.00 96.38 207 ALA A N 1
ATOM 1661 C CA . ALA A 1 207 ? -1.977 3.570 -0.971 1.00 96.38 207 ALA A CA 1
ATOM 1662 C C . ALA A 1 207 ? -2.730 4.021 -2.237 1.00 96.38 207 ALA A C 1
ATOM 1664 O O . ALA A 1 207 ? -3.904 4.400 -2.161 1.00 96.38 207 ALA A O 1
ATOM 1665 N N . ARG A 1 208 ? -2.063 3.992 -3.398 1.00 92.88 208 ARG A N 1
ATOM 1666 C CA . ARG A 1 208 ? -2.685 4.294 -4.694 1.00 92.88 208 ARG A CA 1
ATOM 1667 C C . ARG A 1 208 ? -3.657 3.205 -5.106 1.00 92.88 208 ARG A C 1
ATOM 1669 O O . ARG A 1 208 ? -4.789 3.532 -5.438 1.00 92.88 208 ARG A O 1
ATOM 1676 N N . GLU A 1 209 ? -3.257 1.944 -5.020 1.00 93.56 209 GLU A N 1
ATOM 1677 C CA . GLU A 1 209 ? -4.122 0.819 -5.380 1.00 93.56 209 GLU A CA 1
ATOM 1678 C C . GLU A 1 209 ? -5.351 0.735 -4.475 1.00 93.56 209 GLU A C 1
ATOM 1680 O O . GLU A 1 209 ? -6.459 0.543 -4.960 1.00 93.56 209 GLU A O 1
ATOM 1685 N N . ALA A 1 210 ? -5.214 1.001 -3.173 1.00 94.06 210 ALA A N 1
ATOM 1686 C CA . ALA A 1 210 ? -6.363 1.104 -2.27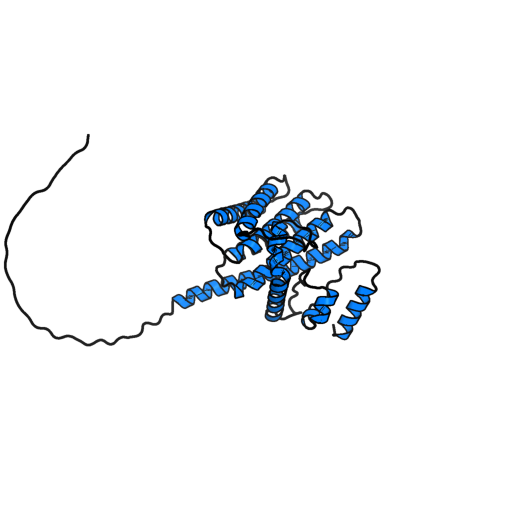8 1.00 94.06 210 ALA A CA 1
ATOM 1687 C C . ALA A 1 210 ? -7.318 2.227 -2.712 1.00 94.06 210 ALA A C 1
ATOM 1689 O O . ALA A 1 210 ? -8.536 2.071 -2.667 1.00 94.06 210 ALA A O 1
ATOM 1690 N N . LYS A 1 211 ? -6.786 3.366 -3.168 1.00 90.81 211 LYS A N 1
ATOM 1691 C CA . LYS A 1 211 ? -7.587 4.473 -3.706 1.00 90.81 211 LYS A CA 1
ATOM 1692 C C . LYS A 1 211 ? -8.244 4.122 -5.050 1.00 90.81 211 LYS A C 1
ATOM 1694 O O . LYS A 1 211 ? -9.392 4.517 -5.243 1.00 90.81 211 LYS A O 1
ATOM 1699 N N . PHE A 1 212 ? -7.569 3.389 -5.936 1.00 88.25 212 PHE A N 1
ATOM 1700 C CA . PHE A 1 212 ? -8.150 2.874 -7.181 1.00 88.25 212 PHE A CA 1
ATOM 1701 C C . PHE A 1 212 ? -9.257 1.855 -6.898 1.00 88.25 212 PHE A C 1
ATOM 1703 O O . PHE A 1 212 ? -10.381 2.054 -7.347 1.00 88.25 212 PHE A O 1
ATOM 1710 N N . ALA A 1 213 ? -9.012 0.864 -6.041 1.00 89.12 213 ALA A N 1
ATOM 1711 C CA . ALA A 1 213 ? -10.020 -0.107 -5.621 1.00 89.12 213 ALA A CA 1
ATOM 1712 C C . ALA A 1 213 ? -11.268 0.579 -5.033 1.00 89.12 213 ALA A C 1
ATOM 1714 O O . ALA A 1 213 ? -12.396 0.209 -5.340 1.00 89.12 213 ALA A O 1
ATOM 1715 N N . ARG A 1 214 ? -11.093 1.646 -4.239 1.00 88.81 214 ARG A N 1
ATOM 1716 C CA . ARG A 1 214 ? -12.209 2.475 -3.741 1.00 88.81 214 ARG A CA 1
ATOM 1717 C C . ARG A 1 214 ? -13.011 3.160 -4.844 1.00 88.81 214 ARG A C 1
ATOM 1719 O O . ARG A 1 214 ? -14.220 3.330 -4.677 1.00 88.81 214 ARG A O 1
ATOM 1726 N N . TYR A 1 215 ? -12.334 3.629 -5.890 1.00 84.94 215 TYR A N 1
ATOM 1727 C CA . TYR A 1 215 ? -12.965 4.254 -7.048 1.00 84.94 215 TYR A CA 1
ATOM 1728 C C . TYR A 1 215 ? -13.773 3.219 -7.834 1.00 84.94 215 TYR A C 1
ATOM 1730 O O . TYR A 1 215 ? -14.960 3.438 -8.053 1.00 84.94 215 TYR A O 1
ATOM 1738 N N . VAL A 1 216 ? -13.177 2.061 -8.130 1.00 81.88 216 VAL A N 1
ATOM 1739 C CA . VAL A 1 216 ? -13.834 0.932 -8.811 1.00 81.88 216 VAL A CA 1
ATOM 1740 C C . VAL A 1 216 ? -15.058 0.455 -8.022 1.00 81.88 216 VAL A C 1
ATOM 1742 O O . VAL A 1 216 ? -16.155 0.402 -8.563 1.00 81.88 216 VAL A O 1
ATOM 1745 N N . LEU A 1 217 ? -14.928 0.239 -6.706 1.00 81.44 217 LEU A N 1
ATOM 1746 C CA . LEU A 1 217 ? -16.045 -0.170 -5.838 1.00 81.44 217 LEU A CA 1
ATOM 1747 C C . LEU A 1 217 ? -17.205 0.835 -5.788 1.00 81.44 217 LEU A C 1
ATOM 1749 O O . LEU A 1 217 ? -18.323 0.454 -5.434 1.00 81.44 217 LEU A O 1
ATOM 1753 N N . ALA A 1 218 ? -16.940 2.115 -6.062 1.00 81.19 218 ALA A N 1
ATOM 1754 C CA . ALA A 1 218 ? -17.966 3.152 -6.093 1.00 81.19 218 ALA A CA 1
ATOM 1755 C C . ALA A 1 218 ? -18.753 3.171 -7.409 1.00 81.19 218 ALA A C 1
ATOM 1757 O O . ALA A 1 218 ? -19.820 3.784 -7.443 1.00 81.19 218 ALA A O 1
ATOM 1758 N N . ARG A 1 219 ? -18.251 2.526 -8.469 1.00 77.31 219 ARG A N 1
ATOM 1759 C CA . ARG A 1 219 ? -18.956 2.441 -9.746 1.00 77.31 219 ARG A CA 1
ATOM 1760 C C . ARG A 1 219 ? -20.136 1.463 -9.644 1.00 77.31 219 ARG A C 1
ATOM 1762 O O . ARG A 1 219 ? -20.137 0.490 -8.877 1.00 77.31 219 ARG A O 1
ATOM 1769 N N . GLU A 1 220 ? -21.198 1.770 -10.381 1.00 63.88 220 GLU A N 1
ATOM 1770 C CA . GLU A 1 220 ? -22.429 0.970 -10.437 1.00 63.88 220 GLU A CA 1
ATOM 1771 C C . GLU A 1 220 ? -22.521 0.102 -11.707 1.00 63.88 220 GLU A C 1
ATOM 1773 O O . GLU A 1 220 ? -23.462 -0.679 -11.826 1.00 63.88 220 GLU A O 1
ATOM 1778 N N . ASP A 1 221 ? -21.545 0.190 -12.617 1.00 61.84 221 ASP A N 1
ATOM 1779 C CA . ASP A 1 221 ? -21.493 -0.526 -13.898 1.00 61.84 221 ASP A CA 1
ATOM 1780 C C . ASP A 1 221 ? -20.861 -1.933 -13.794 1.00 61.84 221 ASP A C 1
ATOM 1782 O O . ASP A 1 221 ? -20.028 -2.219 -12.933 1.00 61.84 221 ASP A O 1
ATOM 1786 N N . SER A 1 222 ? -21.308 -2.856 -14.657 1.00 50.56 222 SER A N 1
ATOM 1787 C CA . SER A 1 222 ? -20.945 -4.286 -14.635 1.00 50.56 222 SER A CA 1
ATOM 1788 C C . SER A 1 222 ? -19.570 -4.615 -15.229 1.00 50.56 222 SER A C 1
ATOM 1790 O O . SER A 1 222 ? -19.074 -5.713 -14.997 1.00 50.56 222 SER A O 1
ATOM 1792 N N . GLU A 1 223 ? -18.940 -3.678 -15.943 1.00 52.38 223 GLU A N 1
ATOM 1793 C CA . GLU A 1 223 ? -17.572 -3.807 -16.492 1.00 52.38 223 GLU A CA 1
ATOM 1794 C C . GLU A 1 223 ? -16.481 -3.709 -15.397 1.00 52.38 223 GLU A C 1
ATOM 1796 O O . GLU A 1 223 ? -15.316 -4.012 -15.621 1.00 52.38 223 GLU A O 1
ATOM 1801 N N . SER A 1 224 ? -16.883 -3.395 -14.159 1.00 54.81 224 SER A N 1
ATOM 1802 C CA . SER A 1 224 ? -16.059 -3.245 -12.948 1.00 54.81 224 SER A CA 1
ATOM 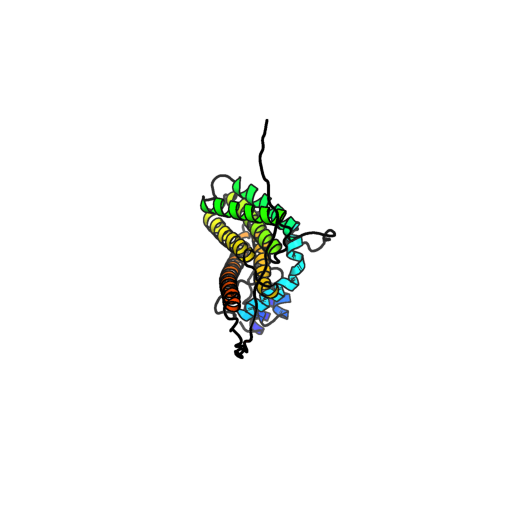1803 C C . SER A 1 224 ? -15.256 -4.485 -12.496 1.00 54.81 224 SER A C 1
ATOM 1805 O O . SER A 1 224 ? -14.483 -4.367 -11.540 1.00 54.81 224 SER A O 1
ATOM 1807 N N . TYR A 1 225 ? -15.455 -5.672 -13.076 1.00 55.78 225 TYR A N 1
ATOM 1808 C CA . TYR A 1 225 ? -14.839 -6.906 -12.561 1.00 55.78 225 TYR A CA 1
ATOM 1809 C C . TYR A 1 225 ? -13.333 -7.004 -12.859 1.00 55.78 225 TYR A C 1
ATOM 1811 O O . TYR A 1 225 ? -12.565 -7.331 -11.957 1.00 55.78 225 TYR A O 1
ATOM 1819 N N . MET A 1 226 ? -12.893 -6.648 -14.071 1.00 56.34 226 MET A N 1
ATOM 1820 C CA . MET A 1 226 ? -11.477 -6.762 -14.465 1.00 56.34 226 MET A CA 1
ATOM 1821 C C . MET A 1 226 ? -10.586 -5.768 -13.707 1.00 56.34 226 MET A C 1
ATOM 1823 O O . MET A 1 226 ? -9.521 -6.129 -13.208 1.00 56.34 226 MET A O 1
ATOM 1827 N N . ASP A 1 227 ? -11.063 -4.536 -13.512 1.00 70.25 227 ASP A N 1
ATOM 1828 C CA . ASP A 1 227 ? -10.354 -3.514 -12.734 1.00 70.25 227 ASP A CA 1
ATOM 1829 C C . ASP A 1 227 ? -10.134 -3.925 -11.272 1.00 70.25 227 ASP A C 1
ATOM 1831 O O . ASP A 1 227 ? -9.115 -3.583 -10.657 1.00 70.25 227 ASP A O 1
ATOM 1835 N N . HIS A 1 228 ? -11.093 -4.660 -10.704 1.00 74.12 228 HIS A N 1
ATOM 1836 C CA . HIS A 1 228 ? -11.012 -5.161 -9.339 1.00 74.12 228 HIS A CA 1
ATOM 1837 C C . HIS A 1 228 ? -9.928 -6.239 -9.207 1.00 74.12 228 HIS A C 1
ATOM 1839 O O . HIS A 1 228 ? -9.087 -6.148 -8.310 1.00 74.12 228 HIS A O 1
ATOM 1845 N N . ASP A 1 229 ? -9.890 -7.200 -10.132 1.00 79.50 229 ASP A N 1
ATOM 1846 C CA . ASP A 1 229 ? -8.906 -8.289 -10.124 1.00 79.50 229 ASP A CA 1
ATOM 1847 C C . ASP A 1 229 ? -7.473 -7.767 -10.284 1.00 79.50 229 ASP A C 1
ATOM 1849 O O . ASP A 1 229 ? -6.550 -8.219 -9.602 1.00 79.50 229 ASP A O 1
ATOM 1853 N N . VAL A 1 230 ? -7.277 -6.748 -11.123 1.00 84.62 230 VAL A N 1
ATOM 1854 C CA . VAL A 1 230 ? -5.967 -6.108 -11.301 1.00 84.62 230 VAL A CA 1
ATOM 1855 C C . VAL A 1 230 ? -5.528 -5.387 -10.026 1.00 84.62 230 VAL A C 1
ATOM 1857 O O . VAL A 1 230 ? -4.374 -5.520 -9.612 1.00 84.62 230 VAL A O 1
ATOM 1860 N N . CYS A 1 231 ? -6.437 -4.659 -9.365 1.00 87.25 231 CYS A N 1
ATOM 1861 C CA . CYS A 1 231 ? -6.142 -4.041 -8.069 1.00 87.25 231 CYS A CA 1
ATOM 1862 C C . CYS A 1 231 ? -5.733 -5.091 -7.028 1.00 87.25 231 CYS A C 1
ATOM 1864 O O . CYS A 1 231 ? -4.764 -4.883 -6.292 1.00 87.25 231 CYS A O 1
ATOM 1866 N N . ASP A 1 232 ? -6.443 -6.215 -6.965 1.00 87.94 232 ASP A N 1
ATOM 1867 C CA . ASP A 1 232 ? -6.146 -7.280 -6.012 1.00 87.94 232 ASP A CA 1
ATOM 1868 C C . ASP A 1 232 ? -4.794 -7.939 -6.301 1.00 87.94 232 ASP A C 1
ATOM 1870 O O . ASP A 1 232 ? -3.974 -8.030 -5.387 1.00 87.94 232 ASP A O 1
ATOM 1874 N N . MET A 1 233 ? -4.486 -8.269 -7.561 1.00 90.25 233 MET A N 1
ATOM 1875 C CA . MET A 1 233 ? -3.181 -8.825 -7.943 1.00 90.25 233 MET A CA 1
ATOM 1876 C C . MET A 1 233 ? -2.015 -7.916 -7.530 1.00 90.25 233 MET A C 1
ATOM 1878 O O . MET A 1 233 ? -1.032 -8.380 -6.939 1.00 90.25 233 MET A O 1
ATOM 1882 N N . ILE A 1 234 ? -2.115 -6.609 -7.800 1.00 93.12 234 ILE A N 1
ATOM 1883 C CA . ILE A 1 234 ? -1.064 -5.648 -7.436 1.00 93.12 234 ILE A CA 1
ATOM 1884 C C . ILE A 1 234 ? -0.944 -5.532 -5.916 1.00 93.12 234 ILE A C 1
ATOM 1886 O O . ILE A 1 234 ? 0.174 -5.537 -5.380 1.00 93.12 234 ILE A O 1
ATOM 1890 N N . ARG A 1 235 ? -2.071 -5.450 -5.198 1.00 95.44 235 ARG A N 1
ATOM 1891 C CA . ARG A 1 235 ? -2.064 -5.350 -3.733 1.00 95.44 235 ARG A CA 1
ATOM 1892 C C . ARG A 1 235 ? -1.498 -6.610 -3.087 1.00 95.44 235 ARG A C 1
ATOM 1894 O O . ARG A 1 235 ? -0.692 -6.480 -2.169 1.00 95.44 235 ARG A O 1
ATOM 1901 N N . GLU A 1 236 ? -1.847 -7.801 -3.565 1.00 95.12 236 GLU A N 1
ATOM 1902 C CA . GLU A 1 236 ? -1.310 -9.081 -3.083 1.00 95.12 236 GLU A CA 1
ATOM 1903 C C . GLU A 1 236 ? 0.201 -9.180 -3.287 1.00 95.12 236 GLU A C 1
ATOM 1905 O O . GLU A 1 236 ? 0.941 -9.408 -2.321 1.00 95.12 236 GLU A O 1
ATOM 1910 N N . GLY A 1 237 ? 0.677 -8.918 -4.510 1.00 95.00 237 GLY A N 1
ATOM 1911 C CA . GLY A 1 237 ? 2.108 -8.905 -4.815 1.00 95.00 237 GLY A CA 1
ATOM 1912 C C . GLY A 1 237 ? 2.869 -7.903 -3.941 1.00 95.00 237 GLY A C 1
ATOM 1913 O O . GLY A 1 237 ? 3.917 -8.221 -3.374 1.00 95.00 237 GLY A O 1
ATOM 1914 N N . THR A 1 238 ? 2.312 -6.707 -3.743 1.00 97.25 238 THR A N 1
ATOM 1915 C CA . THR A 1 238 ? 2.955 -5.659 -2.935 1.00 97.25 238 THR A CA 1
ATOM 1916 C C . THR A 1 238 ? 2.870 -5.934 -1.424 1.00 97.25 238 THR A C 1
ATOM 1918 O O . THR A 1 238 ? 3.790 -5.603 -0.674 1.00 97.25 238 THR A O 1
ATOM 1921 N N . ALA A 1 239 ? 1.821 -6.598 -0.936 1.00 97.25 239 ALA A N 1
ATOM 1922 C CA . ALA A 1 239 ? 1.730 -7.030 0.461 1.00 97.25 239 ALA A CA 1
ATOM 1923 C C . ALA A 1 239 ? 2.768 -8.121 0.793 1.00 97.25 239 ALA A C 1
ATOM 1925 O O . ALA A 1 239 ? 3.356 -8.118 1.884 1.00 97.25 239 ALA A O 1
ATOM 1926 N N . ALA A 1 240 ? 3.047 -9.022 -0.156 1.00 96.19 240 ALA A N 1
ATOM 1927 C CA . ALA A 1 240 ? 4.137 -9.988 -0.031 1.00 96.19 240 ALA A CA 1
ATOM 1928 C C . ALA A 1 240 ? 5.498 -9.278 0.084 1.00 96.19 240 ALA A C 1
ATOM 1930 O O . ALA A 1 240 ? 6.296 -9.617 0.960 1.00 96.19 240 ALA A O 1
ATOM 1931 N N . VAL A 1 241 ? 5.716 -8.233 -0.721 1.00 97.69 241 VAL A N 1
ATOM 1932 C CA . VAL A 1 241 ? 6.905 -7.365 -0.659 1.00 97.69 241 VAL A CA 1
ATOM 1933 C C . VAL A 1 241 ? 7.060 -6.716 0.719 1.00 97.69 241 VAL A C 1
ATOM 1935 O O . VAL A 1 241 ? 8.148 -6.787 1.290 1.00 97.69 241 VAL A O 1
ATOM 1938 N N . LEU A 1 242 ? 5.995 -6.153 1.310 1.00 97.69 242 LEU A N 1
ATOM 1939 C CA . LEU A 1 242 ? 6.071 -5.604 2.675 1.00 97.69 242 LEU A CA 1
ATOM 1940 C C . LEU A 1 242 ? 6.506 -6.667 3.693 1.00 97.69 242 LEU A C 1
ATOM 1942 O O . LEU A 1 242 ? 7.379 -6.409 4.519 1.00 97.69 242 LEU A O 1
ATOM 1946 N N . THR A 1 243 ? 5.958 -7.880 3.591 1.00 95.69 243 THR A N 1
ATOM 1947 C CA . THR A 1 243 ? 6.313 -8.995 4.485 1.00 95.69 243 THR A CA 1
ATOM 1948 C C . THR A 1 243 ? 7.782 -9.408 4.330 1.00 95.69 243 THR A C 1
ATOM 1950 O O . THR A 1 243 ? 8.433 -9.786 5.307 1.00 95.69 243 THR A O 1
ATOM 1953 N N . MET A 1 244 ? 8.318 -9.368 3.108 1.00 95.56 244 MET A N 1
ATOM 1954 C CA . MET A 1 244 ? 9.737 -9.629 2.849 1.00 95.56 244 MET A CA 1
ATOM 1955 C C . MET A 1 244 ? 10.615 -8.546 3.478 1.00 95.56 244 MET A C 1
ATOM 1957 O O . MET A 1 244 ? 11.560 -8.878 4.191 1.00 95.56 244 MET A O 1
ATOM 1961 N N . LEU A 1 245 ? 10.257 -7.274 3.295 1.00 97.06 245 LEU A N 1
ATOM 1962 C CA . LEU A 1 245 ? 10.984 -6.134 3.857 1.00 97.06 245 LEU A CA 1
ATOM 1963 C C . LEU A 1 245 ? 10.953 -6.116 5.390 1.00 97.06 245 LEU A C 1
ATOM 1965 O O . LEU A 1 245 ? 11.980 -5.860 6.008 1.00 97.06 245 LEU A O 1
ATOM 1969 N N . GLU A 1 246 ? 9.829 -6.471 6.023 1.00 94.88 246 GLU A N 1
ATOM 1970 C CA . GLU A 1 246 ? 9.750 -6.611 7.487 1.00 94.88 246 GLU A CA 1
ATOM 1971 C C . GLU A 1 246 ? 10.768 -7.628 8.013 1.00 94.88 246 GLU A C 1
ATOM 1973 O O . GLU A 1 246 ? 11.443 -7.391 9.016 1.00 94.88 246 GLU A O 1
ATOM 1978 N N . LYS A 1 247 ? 10.912 -8.764 7.318 1.00 93.88 247 LYS A N 1
ATOM 1979 C CA . LYS A 1 247 ? 11.898 -9.790 7.678 1.00 93.88 247 LYS A CA 1
ATOM 1980 C C . LYS A 1 247 ? 13.330 -9.294 7.485 1.00 93.88 247 LYS A C 1
ATOM 1982 O O . LYS A 1 247 ? 14.185 -9.659 8.289 1.00 93.88 247 LYS A O 1
ATOM 1987 N N . GLU A 1 248 ? 13.601 -8.504 6.445 1.00 94.06 248 GLU A N 1
ATOM 1988 C CA . GLU A 1 248 ? 14.918 -7.883 6.234 1.00 94.06 248 GLU A CA 1
ATOM 1989 C C . GLU A 1 248 ? 15.237 -6.886 7.354 1.00 94.06 248 GLU A C 1
ATOM 1991 O O . GLU A 1 248 ? 16.244 -7.046 8.041 1.00 94.06 248 GLU A O 1
ATOM 1996 N N . PHE A 1 249 ? 14.327 -5.953 7.648 1.00 93.38 249 PHE A N 1
ATOM 1997 C CA . PHE A 1 249 ? 14.539 -4.934 8.682 1.00 93.38 249 PHE A CA 1
ATOM 1998 C C . PHE A 1 249 ? 14.739 -5.552 10.069 1.00 93.38 249 PHE A C 1
ATOM 2000 O O . PHE A 1 249 ? 15.564 -5.079 10.857 1.00 93.38 249 PHE A O 1
ATOM 2007 N N . ALA A 1 250 ? 14.019 -6.635 10.376 1.00 89.44 250 ALA A N 1
ATOM 2008 C CA . ALA A 1 250 ? 14.204 -7.374 11.619 1.00 89.44 250 ALA A CA 1
ATOM 2009 C C . ALA A 1 250 ? 15.612 -7.986 11.735 1.00 89.44 250 ALA A C 1
ATOM 2011 O O . ALA A 1 250 ? 16.211 -7.928 12.810 1.00 89.44 250 ALA A O 1
ATOM 2012 N N . ARG A 1 251 ? 16.166 -8.530 10.643 1.00 85.94 251 ARG A N 1
ATOM 2013 C CA . ARG A 1 251 ? 17.531 -9.087 10.623 1.00 85.94 251 ARG A CA 1
ATOM 2014 C C . ARG A 1 251 ? 18.580 -7.993 10.795 1.00 85.94 251 ARG A C 1
ATOM 2016 O O . ARG A 1 251 ? 19.479 -8.151 11.623 1.00 85.94 251 ARG A O 1
ATOM 2023 N N . ASP A 1 252 ? 18.419 -6.868 10.111 1.00 74.06 252 ASP A N 1
ATOM 2024 C CA . ASP A 1 252 ? 19.374 -5.757 10.179 1.00 74.06 252 ASP A CA 1
ATOM 2025 C C . ASP A 1 252 ? 19.397 -5.112 11.571 1.00 74.06 252 ASP A C 1
ATOM 2027 O O . ASP A 1 252 ? 20.465 -4.825 12.115 1.00 74.06 252 ASP A O 1
ATOM 2031 N N . THR A 1 253 ? 18.229 -5.007 12.216 1.00 66.44 253 THR A N 1
ATOM 2032 C CA . THR A 1 253 ? 18.123 -4.540 13.608 1.00 66.44 253 THR A CA 1
ATOM 2033 C C . THR A 1 253 ? 18.903 -5.458 14.562 1.00 66.44 253 THR A C 1
ATOM 2035 O O . THR A 1 253 ? 19.591 -4.986 15.468 1.00 66.44 253 THR A O 1
ATOM 2038 N N . THR A 1 254 ? 18.850 -6.781 14.357 1.00 62.34 254 THR A N 1
ATOM 2039 C CA . THR A 1 254 ? 19.623 -7.730 15.178 1.00 62.34 254 THR A CA 1
ATOM 2040 C C . THR A 1 254 ? 21.125 -7.683 14.893 1.00 62.34 254 THR A C 1
ATOM 2042 O O . THR A 1 254 ? 21.912 -7.737 15.835 1.00 62.34 254 THR A O 1
ATOM 2045 N N . ALA A 1 255 ? 21.538 -7.514 13.633 1.00 57.19 255 ALA A N 1
ATOM 2046 C CA . ALA A 1 255 ? 22.949 -7.422 13.253 1.00 57.19 255 ALA A CA 1
ATOM 2047 C C . ALA A 1 255 ? 23.613 -6.136 13.779 1.00 57.19 255 ALA A C 1
ATOM 2049 O O . ALA A 1 255 ? 24.731 -6.188 14.298 1.00 57.19 255 ALA A O 1
ATOM 2050 N N . SER A 1 256 ? 22.899 -5.004 13.744 1.00 54.00 256 SER A N 1
ATOM 2051 C CA . SER A 1 256 ? 23.377 -3.735 14.310 1.00 54.00 256 SER A CA 1
ATOM 2052 C C . SER A 1 256 ? 23.600 -3.817 15.826 1.00 54.00 256 SER A C 1
ATOM 2054 O O . SER A 1 256 ? 24.532 -3.201 16.340 1.00 54.00 256 SER A O 1
ATOM 2056 N N . ASN A 1 257 ? 22.799 -4.609 16.546 1.00 48.31 257 ASN A N 1
ATOM 2057 C CA . ASN A 1 257 ? 22.969 -4.817 17.989 1.00 48.31 257 ASN A CA 1
ATOM 2058 C C . ASN A 1 257 ? 24.129 -5.773 18.328 1.00 48.31 257 ASN A C 1
ATOM 2060 O O . ASN A 1 257 ? 24.711 -5.670 19.406 1.00 48.31 257 ASN A O 1
ATOM 2064 N N . VAL A 1 258 ? 24.507 -6.675 17.413 1.00 45.66 258 VAL A N 1
ATOM 2065 C CA . VAL A 1 258 ? 25.673 -7.566 17.578 1.00 45.66 258 VAL A CA 1
ATOM 2066 C C . VAL A 1 258 ? 26.989 -6.823 17.302 1.00 45.66 258 VAL A C 1
ATOM 2068 O O . VAL A 1 258 ? 27.984 -7.076 17.981 1.00 45.66 258 VAL A O 1
ATOM 2071 N N . GLY A 1 259 ? 26.993 -5.844 16.389 1.00 39.06 259 GLY A N 1
ATOM 2072 C CA . GLY A 1 259 ? 28.162 -5.002 16.093 1.00 39.06 259 GLY A CA 1
ATOM 2073 C C . GLY A 1 259 ? 28.634 -4.115 17.257 1.00 39.06 259 GLY A C 1
ATOM 2074 O O . GLY A 1 259 ? 29.800 -3.733 17.298 1.00 39.06 259 GLY A O 1
ATOM 2075 N N . VAL A 1 260 ? 27.770 -3.838 18.239 1.00 40.94 260 VAL A N 1
ATOM 2076 C CA . VAL A 1 260 ? 28.115 -3.064 19.450 1.00 40.94 260 VAL A CA 1
ATOM 2077 C C . VAL A 1 260 ? 28.788 -3.933 20.530 1.00 40.94 260 VAL A C 1
ATOM 2079 O O . VAL A 1 260 ? 29.449 -3.407 21.421 1.00 40.94 260 VAL A O 1
ATOM 2082 N N . LEU A 1 261 ? 28.692 -5.267 20.444 1.00 37.03 261 LEU A N 1
ATOM 2083 C CA . LEU A 1 261 ? 29.231 -6.203 21.445 1.00 37.03 261 LEU A CA 1
ATOM 2084 C C . LEU A 1 261 ? 30.627 -6.761 21.118 1.00 37.03 261 LEU A C 1
ATOM 2086 O O . LEU A 1 261 ? 31.229 -7.416 21.965 1.00 37.03 261 LEU A O 1
ATOM 2090 N N . LEU A 1 262 ? 31.176 -6.479 19.932 1.00 37.59 262 LEU A N 1
ATOM 2091 C CA . LEU A 1 262 ? 32.517 -6.918 19.519 1.00 37.59 262 LEU A CA 1
ATOM 2092 C C . LEU A 1 262 ? 33.490 -5.738 19.366 1.00 37.59 262 LEU A C 1
ATOM 2094 O O . LEU A 1 262 ? 34.229 -5.628 18.391 1.00 37.59 262 LEU A O 1
ATOM 2098 N N . GLY A 1 263 ? 33.526 -4.866 20.374 1.00 30.62 263 GLY A N 1
ATOM 2099 C CA . GLY A 1 263 ? 34.690 -4.023 20.642 1.00 30.62 263 GLY A CA 1
ATOM 2100 C C . GLY A 1 263 ? 35.734 -4.832 21.410 1.00 30.62 263 GLY A C 1
ATOM 2101 O O . GLY A 1 263 ? 35.666 -4.929 22.633 1.00 30.62 263 GLY A O 1
ATOM 2102 N N . ALA A 1 264 ? 36.676 -5.451 20.698 1.00 28.59 264 ALA A N 1
ATOM 2103 C CA . ALA A 1 264 ? 37.794 -6.170 21.303 1.00 28.59 264 ALA A CA 1
ATOM 2104 C C . ALA A 1 264 ? 38.638 -5.238 22.206 1.00 28.59 264 ALA A C 1
ATOM 2106 O O . ALA A 1 264 ? 38.945 -4.113 21.802 1.00 28.59 264 ALA A O 1
ATOM 2107 N N . PRO A 1 265 ? 39.064 -5.684 23.404 1.00 30.83 265 PRO A N 1
ATOM 2108 C CA . PRO A 1 265 ? 39.924 -4.894 24.271 1.00 30.83 265 PRO A CA 1
ATOM 2109 C C . PRO A 1 265 ? 41.347 -4.879 23.705 1.00 30.83 265 PRO A C 1
ATOM 2111 O O . PRO A 1 265 ? 42.051 -5.890 23.708 1.00 30.83 265 PRO A O 1
ATOM 2114 N N . THR A 1 266 ? 41.803 -3.720 23.231 1.00 32.47 266 THR A N 1
ATOM 2115 C CA . THR A 1 266 ? 43.227 -3.504 22.964 1.00 32.47 266 THR A CA 1
ATOM 2116 C C . THR A 1 266 ? 43.992 -3.558 24.279 1.00 32.47 266 THR A C 1
ATOM 2118 O O . THR A 1 266 ? 43.882 -2.661 25.116 1.00 32.47 266 THR A O 1
ATOM 2121 N N . ALA A 1 267 ? 44.775 -4.622 24.437 1.00 36.03 267 ALA A N 1
ATOM 2122 C CA . ALA A 1 267 ? 45.772 -4.778 25.478 1.00 36.03 267 ALA A CA 1
ATOM 2123 C C . ALA A 1 267 ? 46.703 -3.554 25.526 1.00 36.03 267 ALA A C 1
ATOM 2125 O O . ALA A 1 267 ? 47.389 -3.243 24.551 1.00 36.03 267 ALA A O 1
ATOM 2126 N N . ARG A 1 268 ? 46.771 -2.884 26.679 1.00 32.56 268 ARG A N 1
ATOM 2127 C CA . ARG A 1 268 ? 47.927 -2.063 27.047 1.00 32.56 268 ARG A CA 1
ATOM 2128 C C . ARG A 1 268 ? 48.642 -2.741 28.206 1.00 32.56 268 ARG A C 1
ATOM 2130 O O . ARG A 1 268 ? 48.039 -3.044 29.229 1.00 32.56 268 ARG A O 1
ATOM 2137 N N . LYS A 1 269 ? 49.916 -3.034 27.944 1.00 33.53 269 LYS A N 1
ATOM 2138 C CA . LYS A 1 269 ? 50.889 -3.669 28.828 1.00 33.53 269 LYS A CA 1
ATOM 2139 C C . LYS A 1 269 ? 51.012 -2.932 30.158 1.00 33.53 269 LYS A C 1
ATOM 2141 O O . LYS A 1 269 ? 51.062 -1.707 30.190 1.00 33.53 269 LYS A O 1
ATOM 2146 N N . SER A 1 270 ? 51.140 -3.735 31.204 1.00 33.97 270 SER A N 1
ATOM 2147 C CA . SER A 1 270 ? 51.683 -3.393 32.510 1.00 33.97 270 SER A CA 1
ATOM 2148 C C . SER A 1 270 ? 53.148 -2.950 32.403 1.00 33.97 270 SER A C 1
ATOM 2150 O O . SER A 1 270 ? 53.938 -3.624 31.743 1.00 33.97 270 SER A O 1
ATOM 2152 N N . GLU A 1 271 ? 53.510 -1.885 33.114 1.00 33.31 271 GLU A N 1
ATOM 2153 C CA . GLU A 1 271 ? 54.838 -1.701 33.708 1.00 33.31 271 GLU A CA 1
ATOM 2154 C C . GLU A 1 271 ? 54.635 -1.474 35.215 1.00 33.31 271 GLU A C 1
ATOM 2156 O O . GLU A 1 271 ? 53.710 -0.775 35.634 1.00 33.31 271 GLU A O 1
ATOM 2161 N N . GLU A 1 272 ? 55.435 -2.186 36.005 1.00 33.84 272 GLU A N 1
ATOM 2162 C CA . GLU A 1 272 ? 55.387 -2.325 37.467 1.00 33.84 272 GLU A CA 1
ATOM 2163 C C . GLU A 1 272 ? 56.169 -1.200 38.206 1.00 33.84 272 GLU A C 1
ATOM 2165 O O . GLU A 1 272 ? 56.777 -0.354 37.553 1.00 33.84 272 GLU A O 1
ATOM 2170 N N . PRO A 1 273 ? 56.124 -1.143 39.558 1.00 44.31 273 PRO A N 1
ATOM 2171 C CA . PRO A 1 273 ? 56.222 0.081 40.355 1.00 44.31 273 PRO A CA 1
ATOM 2172 C C . PRO A 1 273 ? 57.610 0.352 40.961 1.00 44.31 273 PRO A C 1
ATOM 2174 O O . PRO A 1 273 ? 58.422 -0.553 41.131 1.00 44.31 273 PRO A O 1
ATOM 2177 N N . GLU A 1 274 ? 57.813 1.578 41.455 1.00 32.66 274 GLU A N 1
ATOM 2178 C CA . GLU A 1 274 ? 58.833 1.880 42.468 1.00 32.66 274 GLU A CA 1
ATOM 2179 C C . GLU A 1 274 ? 58.227 2.594 43.682 1.00 32.66 274 GLU A C 1
ATOM 2181 O O . GLU A 1 274 ? 57.468 3.558 43.577 1.00 32.66 274 GLU A O 1
ATOM 2186 N N . ALA A 1 275 ? 58.578 2.079 44.858 1.00 32.91 275 ALA A N 1
ATOM 2187 C CA . ALA A 1 275 ? 58.209 2.569 46.177 1.00 32.91 275 ALA A CA 1
ATOM 2188 C C . ALA A 1 275 ? 59.307 3.462 46.778 1.00 32.91 275 ALA A C 1
ATOM 2190 O O . ALA A 1 275 ? 60.485 3.164 46.595 1.00 32.91 275 ALA A O 1
ATOM 2191 N N . ARG A 1 276 ? 58.922 4.465 47.590 1.00 29.64 276 ARG A N 1
ATOM 2192 C CA . ARG A 1 276 ? 59.626 4.962 48.807 1.00 29.64 276 ARG A CA 1
ATOM 2193 C C . ARG A 1 276 ? 58.859 6.156 49.419 1.00 29.64 276 ARG A C 1
ATOM 2195 O O . ARG A 1 276 ? 58.698 7.172 48.764 1.00 29.64 276 ARG A O 1
ATOM 2202 N N . THR A 1 277 ? 58.142 5.976 50.539 1.00 28.61 277 THR A N 1
ATOM 2203 C CA . THR A 1 277 ? 58.520 6.164 51.972 1.00 28.61 277 THR A CA 1
ATOM 2204 C C . THR A 1 277 ? 58.230 7.547 52.596 1.00 28.61 277 THR A C 1
ATOM 2206 O O . THR A 1 277 ? 58.817 8.526 52.157 1.00 28.61 277 THR A O 1
ATOM 2209 N N . VAL A 1 278 ? 57.504 7.510 53.746 1.00 32.28 278 VAL A N 1
ATOM 2210 C CA . VAL A 1 278 ? 57.730 8.267 55.028 1.00 32.28 278 VAL A CA 1
ATOM 2211 C C . VAL A 1 278 ? 57.160 9.711 55.078 1.00 32.28 278 VAL A C 1
ATOM 2213 O O . VAL A 1 278 ? 57.310 10.430 54.106 1.00 32.28 278 VAL A O 1
ATOM 2216 N N . THR A 1 279 ? 56.465 10.268 56.096 1.00 29.73 279 THR A N 1
ATOM 2217 C CA . THR A 1 279 ? 56.079 10.009 57.523 1.00 29.73 279 THR A CA 1
ATOM 2218 C C . THR A 1 279 ? 54.904 10.966 57.879 1.00 29.73 279 THR A C 1
ATOM 2220 O O . THR A 1 279 ? 54.851 12.047 57.310 1.00 29.73 279 THR A O 1
ATOM 2223 N N . LYS A 1 280 ? 53.849 10.558 58.608 1.00 33.78 280 LYS A N 1
ATOM 2224 C CA . LYS A 1 280 ? 53.539 10.736 60.060 1.00 33.78 280 LYS A CA 1
ATOM 2225 C C . LYS A 1 280 ? 53.329 12.172 60.615 1.00 33.78 280 LYS A C 1
ATOM 2227 O O . LYS A 1 280 ? 54.229 12.990 60.500 1.00 33.78 280 LYS A O 1
ATOM 2232 N N . ASP A 1 281 ? 52.203 12.309 61.347 1.00 34.81 281 ASP A N 1
ATOM 2233 C CA . ASP A 1 281 ? 51.879 13.236 62.468 1.00 34.81 281 ASP A CA 1
ATOM 2234 C C . ASP A 1 281 ? 51.654 14.731 62.092 1.00 34.81 281 ASP A C 1
ATOM 2236 O O . ASP A 1 281 ? 52.309 15.229 61.192 1.00 34.81 281 ASP A O 1
ATOM 2240 N N . GLU A 1 282 ? 50.709 15.553 62.588 1.00 35.34 282 GLU A N 1
ATOM 2241 C CA . GLU A 1 282 ? 49.908 15.744 63.823 1.00 35.34 282 GLU A CA 1
ATOM 2242 C C . GLU A 1 282 ? 48.662 16.618 63.445 1.00 35.34 282 GLU A C 1
ATOM 2244 O O . GLU A 1 282 ? 48.759 17.450 62.552 1.00 35.34 282 GLU A O 1
ATOM 2249 N N . LYS A 1 283 ? 47.416 16.381 63.896 1.00 34.28 283 LYS A N 1
ATOM 2250 C CA . LYS A 1 283 ? 46.756 16.715 65.187 1.00 34.28 283 LYS A CA 1
ATOM 2251 C C . LYS A 1 283 ? 46.220 18.170 65.314 1.00 34.28 283 LYS A C 1
ATOM 2253 O O . LYS A 1 283 ? 46.949 19.119 65.076 1.00 34.28 283 LYS A O 1
ATOM 2258 N N . LEU A 1 284 ? 44.984 18.271 65.853 1.00 35.28 284 LEU A N 1
ATOM 2259 C CA . LEU A 1 284 ? 44.259 19.440 66.431 1.00 35.28 284 LEU A CA 1
ATOM 2260 C C . LEU A 1 284 ? 43.585 20.417 65.434 1.00 35.28 284 LEU A C 1
ATOM 2262 O O . LEU A 1 284 ? 44.175 20.770 64.433 1.00 35.28 284 LEU A O 1
ATOM 2266 N N . ALA A 1 285 ? 42.366 20.939 65.626 1.00 35.91 285 ALA A N 1
ATOM 2267 C CA . ALA A 1 285 ? 41.397 20.920 66.728 1.00 35.91 285 ALA A CA 1
ATOM 2268 C C . ALA A 1 285 ? 40.018 21.445 66.249 1.00 35.91 285 ALA A C 1
ATOM 2270 O O . ALA A 1 285 ? 39.943 22.144 65.244 1.00 35.91 285 ALA A O 1
ATOM 2271 N N . GLY A 1 286 ? 38.971 21.199 67.055 1.00 33.22 286 GLY A N 1
ATOM 2272 C CA . GLY A 1 286 ? 37.804 22.091 67.200 1.00 33.22 286 GLY A CA 1
ATOM 2273 C C . GLY A 1 286 ? 36.568 21.712 66.374 1.00 33.22 286 GLY A C 1
ATOM 2274 O O . GLY A 1 286 ? 36.429 22.147 65.244 1.00 33.22 286 GLY A O 1
ATOM 2275 N N . SER A 1 287 ? 35.737 20.755 66.797 1.00 35.75 287 SER A N 1
ATOM 2276 C CA . SER A 1 287 ? 34.630 20.873 67.771 1.00 35.75 287 SER A CA 1
ATOM 2277 C C . SER A 1 287 ? 33.379 21.621 67.275 1.00 35.75 287 SER A C 1
ATOM 2279 O O . SER A 1 287 ? 33.418 22.840 67.164 1.00 35.75 287 SER A O 1
ATOM 2281 N N . SER A 1 288 ? 32.268 20.860 67.209 1.00 33.56 288 SER A N 1
ATOM 2282 C CA . SER A 1 288 ? 30.898 21.216 67.650 1.00 33.56 288 SER A CA 1
ATOM 2283 C C . SER A 1 288 ? 30.140 22.325 66.891 1.00 33.56 288 SER A C 1
ATOM 2285 O O . SER A 1 288 ? 30.710 23.344 66.554 1.00 33.56 288 SER A O 1
ATOM 2287 N N . LEU A 1 289 ? 28.835 22.273 66.601 1.00 37.22 289 LEU A N 1
ATOM 2288 C CA . LEU A 1 289 ? 27.676 21.520 67.098 1.00 37.22 289 LEU A CA 1
ATOM 2289 C C . LEU A 1 289 ? 26.585 21.532 65.992 1.00 37.22 289 LEU A C 1
ATOM 2291 O O . LEU A 1 289 ? 26.386 22.558 65.347 1.00 37.22 289 LEU A O 1
ATOM 2295 N N . GLN A 1 290 ? 25.844 20.432 65.810 1.00 40.62 290 GLN A N 1
ATOM 2296 C CA . GLN A 1 290 ? 24.440 20.474 65.339 1.00 40.62 290 GLN A CA 1
ATOM 2297 C C . GLN A 1 290 ? 23.501 20.693 66.566 1.00 40.62 290 GLN A C 1
ATOM 2299 O O . GLN A 1 290 ? 24.053 20.875 67.653 1.00 40.62 290 GLN A O 1
ATOM 2304 N N . PRO A 1 291 ? 22.149 20.534 66.540 1.00 52.78 291 PRO A N 1
ATOM 2305 C CA . PRO A 1 291 ? 21.150 20.371 65.456 1.00 52.78 291 PRO A CA 1
ATOM 2306 C C . PRO A 1 291 ? 19.816 21.151 65.708 1.00 52.78 291 PRO A C 1
ATOM 2308 O O . PRO A 1 291 ? 19.717 21.955 66.631 1.00 52.78 291 PRO A O 1
ATOM 2311 N N . SER A 1 292 ? 18.765 20.774 64.951 1.00 38.09 292 SER A N 1
ATOM 2312 C CA . SER A 1 292 ? 17.321 20.690 65.322 1.00 38.09 292 SER A CA 1
ATOM 2313 C C . SER A 1 292 ? 16.488 21.992 65.328 1.00 38.09 292 SER A C 1
ATOM 2315 O O . SER A 1 292 ? 16.738 22.871 66.137 1.00 38.09 292 SER A O 1
ATOM 2317 N N . GLU A 1 293 ? 15.580 22.212 64.354 1.00 43.12 293 GLU A N 1
ATOM 2318 C CA . GLU A 1 293 ? 14.153 21.753 64.255 1.00 43.12 293 GLU A CA 1
ATOM 2319 C C . GLU A 1 293 ? 13.157 22.759 64.901 1.00 43.12 293 GLU A C 1
ATOM 2321 O O . GLU A 1 293 ? 13.610 23.621 65.649 1.00 43.12 293 GLU A O 1
ATOM 2326 N N . PRO A 1 294 ? 11.810 22.661 64.748 1.00 54.81 294 PRO A N 1
ATOM 2327 C CA . PRO A 1 294 ? 10.974 22.027 63.716 1.00 54.81 294 PRO A CA 1
ATOM 2328 C C . PRO A 1 294 ? 9.777 22.908 63.246 1.00 54.81 294 PRO A C 1
ATOM 2330 O O . PRO A 1 294 ? 9.586 24.051 63.657 1.00 54.81 294 PRO A O 1
ATOM 2333 N N . LEU A 1 295 ? 8.951 22.297 62.388 1.00 40.88 295 LEU A N 1
ATOM 2334 C CA . LEU A 1 295 ? 7.620 22.701 61.920 1.00 40.88 295 LEU A CA 1
ATOM 2335 C C . LEU A 1 295 ? 6.640 23.211 62.998 1.00 40.88 295 LEU A C 1
ATOM 2337 O O . LEU A 1 295 ? 6.502 22.605 64.063 1.00 40.88 295 LEU A O 1
ATOM 2341 N N . LYS A 1 296 ? 5.822 24.190 62.593 1.00 49.03 296 LYS A N 1
ATOM 2342 C CA . LYS A 1 296 ? 4.360 24.216 62.764 1.00 49.03 296 LYS A CA 1
ATOM 2343 C C . LYS A 1 296 ? 3.717 24.904 61.565 1.00 49.03 296 LYS A C 1
ATOM 2345 O O . LYS A 1 296 ? 4.335 25.865 61.060 1.00 49.03 296 LYS A O 1
#

Sequence (296 aa):
MSRLGLIGWLDDLEDADEDVAEIPSLVILSEPDLFERGWGWQRLLPYKHGFIEWHEFKGYLQDYYRKNAEQVNALIMNLKPDCYEWSVPPNFNASHAAADLCFRREAKLQSLPRKLSRKDIKLSKAIQEHARLKLRSGDESFLAAHGFVCIMKEAELMCQLVQCKKFDPTNFISFSNQIRRSALNLMLHNVDKSTAIPAAAAMVGLAREAKFARYVLAREDSESYMDHDVCDMIREGTAAVLTMLEKEFARDTTASNVGVLLGAPTARKSEEPEARTVTKDEKLAGSSLQPSEPLK